Protein AF-A0A9D1UTV3-F1 (afdb_monomer_lite)

Foldseek 3Di:
DDPPPPPPPDPPVVVVVVVVVVVVLLVLVLVLLVLLQVQCVQLVHLLVSLLLLLVLLLVVLCCVLPVDPVNVLLVVLQVVLVVVVLDDPCLLLLLQLVLLLSSLSNVQCVPLPSVLLSLLLVLLQLVLLQVLLCCQLAPVGHDDDDPVSVVVSVVSVVVNCVSCVVVCVPDPPNVVSVVSSVSSSPSSNSVNSNLRSLNSSCVSSVASSVSLSSSSVNSSVVSVVVVVVCCVVPNGGPHDRDPDPVSSCSSVSSSVSSRVSD

pLDDT: mean 91.07, std 10.77, range [42.19, 98.5]

Organism: NCBI:txid2838701

Radius of gyration: 19.84 Å; chains: 1; bounding box: 49×49×60 Å

Structure (mmCIF, N/CA/C/O backbone):
data_AF-A0A9D1UTV3-F1
#
_entry.id   AF-A0A9D1UTV3-F1
#
loop_
_atom_site.group_PDB
_atom_site.id
_atom_site.type_symbol
_atom_site.label_atom_id
_atom_site.label_alt_id
_atom_site.label_comp_id
_atom_site.label_asym_id
_atom_site.label_entity_id
_atom_site.label_seq_id
_atom_site.pdbx_PDB_ins_code
_atom_site.Cartn_x
_atom_site.Cartn_y
_atom_site.Cartn_z
_atom_site.occupancy
_atom_site.B_iso_or_equiv
_atom_site.auth_seq_id
_atom_site.auth_comp_id
_atom_site.auth_asym_id
_atom_site.auth_atom_id
_atom_site.pdbx_PDB_model_num
ATOM 1 N N . MET A 1 1 ? 24.002 23.479 -30.640 1.00 42.38 1 MET A N 1
ATOM 2 C CA . MET A 1 1 ? 22.742 23.557 -29.866 1.00 42.38 1 MET A CA 1
ATOM 3 C C . MET A 1 1 ? 23.059 23.250 -28.413 1.00 42.38 1 MET A C 1
ATOM 5 O O . MET A 1 1 ? 23.328 22.105 -28.073 1.00 42.38 1 MET A O 1
ATOM 9 N N . THR A 1 2 ? 23.174 24.298 -27.602 1.00 43.31 2 THR A N 1
ATOM 10 C CA . THR A 1 2 ? 23.564 24.256 -26.188 1.00 43.31 2 THR A CA 1
ATOM 11 C C . THR A 1 2 ? 22.394 23.802 -25.311 1.00 43.31 2 THR A C 1
ATOM 13 O O . THR A 1 2 ? 21.227 23.955 -25.659 1.00 43.31 2 THR A O 1
ATOM 16 N N . SER A 1 3 ? 22.706 23.222 -24.155 1.00 47.66 3 SER A N 1
ATOM 17 C CA . SER A 1 3 ? 21.785 22.631 -23.171 1.00 47.66 3 SER A CA 1
ATOM 18 C C . SER A 1 3 ? 20.767 23.593 -22.530 1.00 47.66 3 SER A C 1
ATOM 20 O O . SER A 1 3 ? 19.996 23.160 -21.675 1.00 47.66 3 SER A O 1
ATOM 22 N N . ALA A 1 4 ? 20.737 24.866 -22.934 1.00 42.75 4 ALA A N 1
ATOM 23 C CA . ALA A 1 4 ? 19.878 25.909 -22.373 1.00 42.75 4 ALA A CA 1
ATOM 24 C C . ALA A 1 4 ? 18.428 25.891 -22.905 1.00 42.75 4 ALA A C 1
ATOM 26 O O . ALA A 1 4 ? 17.565 26.537 -22.326 1.00 42.75 4 ALA A O 1
ATOM 27 N N . ASP A 1 5 ? 18.137 25.121 -23.958 1.00 42.19 5 ASP A N 1
ATOM 28 C CA . ASP A 1 5 ? 16.854 25.191 -24.684 1.00 42.19 5 ASP A CA 1
ATOM 29 C C . ASP A 1 5 ? 15.815 24.125 -24.257 1.00 42.19 5 ASP A C 1
ATOM 31 O O . ASP A 1 5 ? 14.765 23.960 -24.872 1.00 42.19 5 ASP A O 1
ATOM 35 N N . ARG A 1 6 ? 16.091 23.349 -23.194 1.00 49.47 6 ARG A N 1
ATOM 36 C CA . ARG A 1 6 ? 15.170 22.301 -22.686 1.00 49.47 6 ARG A CA 1
ATOM 37 C C . ARG A 1 6 ? 14.290 22.738 -21.517 1.00 49.47 6 ARG A C 1
ATOM 39 O O . ARG A 1 6 ? 13.504 21.932 -21.024 1.00 49.47 6 ARG A O 1
ATOM 46 N N . SER A 1 7 ? 14.386 23.991 -21.078 1.00 45.47 7 SER A N 1
ATOM 47 C CA . SER A 1 7 ? 13.480 24.573 -20.083 1.00 45.47 7 SER A CA 1
ATOM 48 C C . SER A 1 7 ? 12.432 25.466 -20.744 1.00 45.47 7 SER A C 1
ATOM 50 O O . SER A 1 7 ? 12.196 26.582 -20.284 1.00 45.47 7 SER A O 1
ATOM 52 N N . ALA A 1 8 ? 11.792 24.989 -21.818 1.00 52.56 8 ALA A N 1
ATOM 53 C CA . ALA A 1 8 ? 10.531 25.569 -22.263 1.00 52.56 8 ALA A CA 1
ATOM 54 C C . ALA A 1 8 ? 9.567 25.523 -21.068 1.00 52.56 8 ALA A C 1
ATOM 56 O O . ALA A 1 8 ? 9.120 24.449 -20.652 1.00 52.56 8 ALA A O 1
ATOM 57 N N . GLY A 1 9 ? 9.348 26.681 -20.442 1.00 57.38 9 GLY A N 1
ATOM 58 C CA . GLY A 1 9 ? 8.493 26.818 -19.275 1.00 57.38 9 GLY A CA 1
ATOM 59 C C . GLY A 1 9 ? 7.127 26.244 -19.611 1.00 57.38 9 GLY A C 1
ATOM 60 O O . GLY A 1 9 ? 6.454 26.726 -20.520 1.00 57.38 9 GL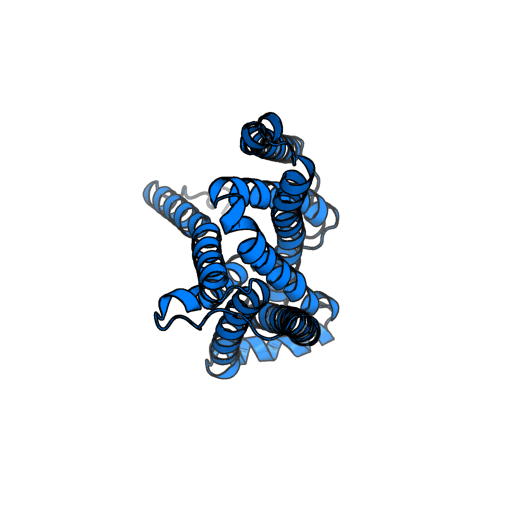Y A O 1
ATOM 61 N N . ARG A 1 10 ? 6.733 25.172 -18.917 1.00 69.00 10 ARG A N 1
ATOM 62 C CA . ARG A 1 10 ? 5.379 24.622 -19.028 1.00 69.00 10 ARG A CA 1
ATOM 63 C C . ARG A 1 10 ? 4.393 25.777 -18.833 1.00 69.00 10 ARG A C 1
ATOM 65 O O . ARG A 1 10 ? 4.519 26.513 -17.854 1.00 69.00 10 ARG A O 1
ATOM 72 N N . SER A 1 11 ? 3.461 25.961 -19.771 1.00 84.75 11 SER A N 1
ATOM 73 C CA . SER A 1 11 ? 2.484 27.052 -19.695 1.00 84.75 11 SER A CA 1
ATOM 74 C C . SER A 1 11 ? 1.683 26.963 -18.389 1.00 84.75 11 SER A C 1
ATOM 76 O O . SER A 1 11 ? 1.521 25.876 -17.829 1.00 84.75 11 SER A O 1
ATOM 78 N N . GLY A 1 12 ? 1.163 28.089 -17.885 1.00 85.75 12 GLY A N 1
ATOM 79 C CA . GLY A 1 12 ? 0.394 28.112 -16.629 1.00 85.75 12 GLY A CA 1
ATOM 80 C C . GLY A 1 12 ? -0.763 27.102 -16.605 1.00 85.75 12 GLY A C 1
ATOM 81 O O . GLY A 1 12 ? -1.022 26.481 -15.579 1.00 85.75 12 GLY A O 1
ATOM 82 N N . ILE A 1 13 ? -1.375 26.839 -17.764 1.00 89.19 13 ILE A N 1
ATOM 83 C CA . ILE A 1 13 ? -2.426 25.825 -17.950 1.00 89.19 13 ILE A CA 1
ATOM 84 C C . ILE A 1 13 ? -1.909 24.411 -17.652 1.00 89.19 13 ILE A C 1
ATOM 86 O O . ILE A 1 13 ? -2.596 23.629 -16.999 1.00 89.19 13 ILE A O 1
ATOM 90 N N . VAL A 1 14 ? -0.687 24.079 -18.082 1.00 89.19 14 VAL A N 1
ATOM 91 C CA . VAL A 1 14 ? -0.073 22.775 -17.796 1.00 89.19 14 VAL A CA 1
ATOM 92 C C . VAL A 1 14 ? 0.173 22.616 -16.297 1.00 89.19 14 VAL A C 1
ATOM 94 O O . VAL A 1 14 ? -0.083 21.546 -15.752 1.00 89.19 14 VAL A O 1
ATOM 97 N N . TRP A 1 15 ? 0.618 23.668 -15.607 1.00 90.06 15 TRP A N 1
ATOM 98 C CA . TRP A 1 15 ? 0.800 23.623 -14.153 1.00 90.06 15 TRP A CA 1
ATOM 99 C C . TRP A 1 15 ? -0.513 23.444 -13.399 1.00 90.06 15 TRP A C 1
ATOM 101 O O . TRP A 1 15 ? -0.581 22.601 -12.508 1.00 90.06 15 TRP A O 1
ATOM 111 N N . ILE A 1 16 ? -1.559 24.171 -13.794 1.00 91.31 16 ILE A N 1
ATOM 112 C CA . ILE A 1 16 ? -2.901 24.001 -13.229 1.00 91.31 16 ILE A CA 1
ATOM 113 C C . ILE A 1 16 ? -3.374 22.559 -13.434 1.00 91.31 16 ILE A C 1
ATOM 115 O O . ILE A 1 16 ? -3.790 21.910 -12.477 1.00 91.31 16 ILE A O 1
ATOM 119 N N . GLY A 1 17 ? -3.232 22.021 -14.650 1.00 90.50 17 GLY A N 1
ATOM 120 C CA . GLY A 1 17 ? -3.588 20.634 -14.948 1.00 90.50 17 GLY A CA 1
ATOM 121 C C . GLY A 1 17 ? -2.840 19.619 -14.074 1.00 90.50 17 GLY A C 1
ATOM 122 O O . GLY A 1 17 ? -3.449 18.683 -13.562 1.00 90.50 17 GLY A O 1
ATOM 123 N N . LEU A 1 18 ? -1.539 19.822 -13.841 1.00 89.06 18 LEU A N 1
ATOM 124 C CA . LEU A 1 18 ? -0.735 18.954 -12.973 1.00 89.06 18 LEU A CA 1
ATOM 125 C C . LEU A 1 18 ? -1.157 19.036 -11.504 1.00 89.06 18 LEU A C 1
ATOM 127 O O . LEU A 1 18 ? -1.226 18.005 -10.842 1.00 89.06 18 LEU A O 1
ATOM 131 N N . ILE A 1 19 ? -1.463 20.233 -10.999 1.00 89.88 19 ILE A N 1
ATOM 132 C CA . ILE A 1 19 ? -1.938 20.419 -9.622 1.00 89.88 19 ILE A CA 1
ATOM 133 C C . ILE A 1 19 ? -3.283 19.718 -9.432 1.00 89.88 19 ILE A C 1
ATOM 135 O O . ILE A 1 19 ? -3.450 18.970 -8.472 1.00 89.88 19 ILE A O 1
ATOM 139 N N . VAL A 1 20 ? -4.222 19.898 -10.366 1.00 88.88 20 VAL A N 1
ATOM 140 C CA . VAL A 1 20 ? -5.522 19.215 -10.323 1.00 88.88 20 VAL A CA 1
ATOM 141 C C . VAL A 1 20 ? -5.329 17.699 -10.323 1.00 88.88 20 VAL A C 1
ATOM 143 O O . VAL A 1 20 ? -5.917 17.010 -9.494 1.00 88.88 20 VAL A O 1
ATOM 146 N N . LEU A 1 21 ? -4.452 17.176 -11.182 1.00 85.69 21 LEU A N 1
ATOM 147 C CA . LEU A 1 21 ? -4.142 15.747 -11.216 1.00 85.69 21 LEU A CA 1
ATOM 148 C C . LEU A 1 21 ? -3.574 15.242 -9.879 1.00 85.69 21 LEU A C 1
ATOM 150 O O . LEU A 1 21 ? -3.994 14.192 -9.399 1.00 85.69 21 LEU A O 1
ATOM 154 N N . MET A 1 22 ? -2.651 15.988 -9.266 1.00 85.19 22 MET A N 1
ATOM 155 C CA . MET A 1 22 ? -2.075 15.648 -7.961 1.00 85.19 22 MET A CA 1
ATOM 156 C C . MET A 1 22 ? -3.129 15.649 -6.850 1.00 85.19 22 MET A C 1
ATOM 158 O O . MET A 1 22 ? -3.117 14.754 -6.008 1.00 85.19 22 MET A O 1
ATOM 162 N N . LEU A 1 23 ? -4.058 16.610 -6.862 1.00 86.25 23 LEU A N 1
ATOM 163 C CA . LEU A 1 23 ? -5.153 16.675 -5.892 1.00 86.25 23 LEU A CA 1
ATOM 164 C C . LEU A 1 23 ? -6.099 15.481 -6.041 1.00 86.25 23 LEU A C 1
ATOM 166 O O . LEU A 1 23 ? -6.393 14.811 -5.054 1.00 86.25 23 LEU A O 1
ATOM 170 N N . VAL A 1 24 ? -6.523 15.168 -7.268 1.00 84.06 24 VAL A N 1
ATOM 171 C CA . VAL A 1 24 ? -7.396 14.015 -7.548 1.00 84.06 24 VAL A CA 1
ATOM 172 C C . VAL A 1 24 ? -6.709 12.703 -7.160 1.00 84.06 24 VAL A C 1
ATOM 174 O O . VAL A 1 24 ? -7.315 11.865 -6.495 1.00 84.06 24 VAL A O 1
ATOM 177 N N . ALA A 1 25 ? -5.429 12.532 -7.505 1.00 82.31 25 ALA A N 1
ATOM 178 C CA . ALA A 1 25 ? -4.653 11.362 -7.100 1.00 82.31 25 ALA A CA 1
ATOM 179 C C . ALA A 1 25 ? -4.522 11.264 -5.569 1.00 82.31 25 ALA A C 1
ATOM 181 O O . ALA A 1 25 ? -4.646 10.176 -5.006 1.00 82.31 25 ALA A O 1
ATOM 182 N N . GLY A 1 26 ? -4.338 12.398 -4.885 1.00 84.00 26 GLY A N 1
ATOM 183 C CA . GLY A 1 26 ? -4.282 12.473 -3.425 1.00 84.00 26 GLY A CA 1
ATOM 184 C C . GLY A 1 26 ? -5.589 12.068 -2.736 1.00 84.00 26 GLY A C 1
ATOM 185 O O . GLY A 1 26 ? -5.550 11.501 -1.646 1.00 84.00 26 GLY A O 1
ATOM 186 N N . MET A 1 27 ? -6.742 12.284 -3.379 1.00 87.06 27 MET A N 1
ATOM 187 C CA . MET A 1 27 ? -8.052 11.865 -2.859 1.00 87.06 27 MET A CA 1
ATOM 188 C C . MET A 1 27 ? -8.315 10.360 -3.004 1.00 87.06 27 MET A C 1
ATOM 190 O O . MET A 1 27 ? -9.197 9.831 -2.327 1.00 87.06 27 MET A O 1
ATOM 194 N N . ALA A 1 28 ? -7.553 9.648 -3.842 1.00 86.56 28 ALA A N 1
ATOM 195 C CA . ALA A 1 28 ? -7.810 8.240 -4.130 1.00 86.56 28 ALA A CA 1
ATOM 196 C C . ALA A 1 28 ? -7.624 7.336 -2.901 1.00 86.56 28 ALA A C 1
ATOM 198 O O . ALA A 1 28 ? -8.478 6.493 -2.637 1.00 86.56 28 ALA A O 1
ATOM 199 N N . ILE A 1 29 ? -6.547 7.522 -2.124 1.00 88.00 29 ILE A N 1
ATOM 200 C CA . ILE A 1 29 ? -6.275 6.685 -0.940 1.00 88.00 29 ILE A CA 1
ATOM 201 C C . ILE A 1 29 ? -7.349 6.886 0.144 1.00 88.00 29 ILE A C 1
ATOM 203 O O . ILE A 1 29 ? -7.894 5.881 0.603 1.00 88.00 29 ILE A O 1
ATOM 207 N N . PRO A 1 30 ? -7.708 8.125 0.546 1.00 91.19 30 PRO A N 1
ATOM 208 C CA . PRO A 1 30 ? -8.791 8.344 1.505 1.00 91.19 30 PRO A CA 1
ATOM 209 C C . PRO A 1 30 ? -10.144 7.806 1.027 1.00 91.19 30 PRO A C 1
ATOM 211 O O . PRO A 1 30 ? -10.862 7.184 1.809 1.00 91.19 30 PRO A O 1
ATOM 214 N N . ALA A 1 31 ? -10.484 8.000 -0.253 1.00 93.44 31 ALA A N 1
ATOM 215 C CA . ALA A 1 31 ? -11.737 7.507 -0.822 1.00 93.44 31 ALA A CA 1
ATOM 216 C C . ALA A 1 31 ? -11.796 5.970 -0.826 1.00 93.44 31 ALA A C 1
ATOM 218 O O . ALA A 1 31 ? -12.778 5.394 -0.359 1.00 93.44 31 ALA A O 1
ATOM 219 N N . GLN A 1 32 ? -10.719 5.304 -1.259 1.00 95.25 32 GLN A N 1
ATOM 220 C CA . GLN A 1 32 ? -10.591 3.846 -1.189 1.00 95.25 32 GLN A CA 1
ATOM 221 C C . GLN A 1 32 ? -10.708 3.357 0.260 1.00 95.25 32 GLN A C 1
ATOM 223 O O . GLN A 1 32 ? -11.446 2.417 0.543 1.00 95.25 32 GLN A O 1
ATOM 228 N N . GLY A 1 33 ? -9.999 4.013 1.183 1.00 94.44 33 GLY A N 1
ATOM 229 C CA . GLY A 1 33 ? -10.026 3.676 2.600 1.00 94.44 33 GLY A CA 1
ATOM 230 C C . GLY A 1 33 ? -11.431 3.770 3.190 1.00 94.44 33 GLY A C 1
ATOM 231 O O . GLY A 1 33 ? -11.837 2.874 3.923 1.00 94.44 33 GLY A O 1
ATOM 232 N N . ARG A 1 34 ? -12.206 4.800 2.828 1.00 94.94 34 ARG A N 1
ATOM 233 C CA . ARG A 1 34 ? -13.592 4.944 3.293 1.00 94.94 34 ARG A CA 1
ATOM 234 C C . ARG A 1 34 ? -14.505 3.843 2.753 1.00 94.94 34 ARG A C 1
ATOM 236 O O . ARG A 1 34 ? -15.302 3.323 3.524 1.00 94.94 34 ARG A O 1
ATOM 243 N N . ILE A 1 35 ? -14.372 3.473 1.477 1.00 96.38 35 ILE A N 1
ATOM 244 C CA . ILE A 1 35 ? -15.131 2.361 0.877 1.00 96.38 35 ILE A CA 1
ATOM 245 C C . ILE A 1 35 ? -14.811 1.047 1.599 1.00 96.38 35 ILE A C 1
ATOM 247 O O . ILE A 1 35 ? -15.721 0.331 2.004 1.00 96.38 35 ILE A O 1
ATOM 251 N N . ASN A 1 36 ? -13.525 0.761 1.813 1.00 96.94 36 ASN A N 1
ATOM 252 C CA . ASN A 1 36 ? -13.082 -0.452 2.496 1.00 96.94 36 ASN A CA 1
ATOM 253 C C . ASN A 1 36 ? -13.556 -0.499 3.956 1.00 96.94 36 ASN A C 1
ATOM 255 O O . ASN A 1 36 ? -13.983 -1.550 4.426 1.00 96.94 36 ASN A O 1
ATOM 259 N N . ALA A 1 37 ? -13.507 0.631 4.665 1.00 96.19 37 ALA A N 1
ATOM 260 C CA . ALA A 1 37 ? -14.002 0.735 6.034 1.00 96.19 37 ALA A CA 1
ATOM 261 C C . ALA A 1 37 ? -15.517 0.510 6.113 1.00 96.19 37 ALA A C 1
ATOM 263 O O . ALA A 1 37 ? -15.970 -0.275 6.931 1.00 96.19 37 ALA A O 1
ATOM 264 N N . GLU A 1 38 ? -16.301 1.108 5.215 1.00 95.69 38 GLU A N 1
ATOM 265 C CA . GLU A 1 38 ? -17.750 0.879 5.204 1.00 95.69 38 GLU A CA 1
ATOM 266 C C . GLU A 1 38 ? -18.093 -0.575 4.821 1.00 95.69 38 GLU A C 1
ATOM 268 O O . GLU A 1 38 ? -19.009 -1.162 5.391 1.00 95.69 38 GLU A O 1
ATOM 273 N N . LEU A 1 39 ? -17.337 -1.204 3.909 1.00 96.56 39 LEU A N 1
ATOM 274 C CA . LEU A 1 39 ? -17.485 -2.637 3.622 1.00 96.56 39 LEU A CA 1
ATOM 275 C C . LEU A 1 39 ? -17.171 -3.497 4.859 1.00 96.56 39 LEU A C 1
ATOM 277 O O . LEU A 1 39 ? -17.858 -4.487 5.115 1.00 96.56 39 LEU A O 1
ATOM 281 N N . SER A 1 40 ? -16.156 -3.119 5.639 1.00 96.88 40 SER A N 1
ATOM 282 C CA . SER A 1 40 ? -15.838 -3.753 6.923 1.00 96.88 40 SER A CA 1
ATOM 283 C C . SER A 1 40 ? -16.991 -3.622 7.912 1.00 96.88 40 SER A C 1
ATOM 285 O O . SER A 1 40 ? -17.389 -4.620 8.506 1.00 96.88 40 SER A O 1
ATOM 287 N N . ASP A 1 41 ? -17.576 -2.432 8.033 1.00 95.69 41 ASP A N 1
ATOM 288 C CA . ASP A 1 41 ? -18.700 -2.177 8.937 1.00 95.69 41 ASP A CA 1
ATOM 289 C C . ASP A 1 41 ? -19.946 -2.983 8.530 1.00 95.69 41 ASP A C 1
ATOM 291 O O . ASP A 1 41 ? -20.606 -3.580 9.378 1.00 95.69 41 ASP A O 1
ATOM 295 N N . ARG A 1 42 ? -20.241 -3.073 7.224 1.00 95.44 42 ARG A N 1
ATOM 296 C CA . ARG A 1 42 ? -21.368 -3.857 6.682 1.00 95.44 42 ARG A CA 1
ATOM 297 C C . ARG A 1 42 ? -21.218 -5.362 6.895 1.00 95.44 42 ARG A C 1
ATOM 299 O O . ARG A 1 42 ? -22.179 -6.032 7.260 1.00 95.44 42 ARG A O 1
ATOM 306 N N . THR A 1 43 ? -20.018 -5.886 6.662 1.00 95.75 43 THR A N 1
ATOM 307 C CA . THR A 1 43 ? -19.725 -7.321 6.818 1.00 95.75 43 THR A CA 1
ATOM 308 C C . THR A 1 43 ? -19.458 -7.714 8.272 1.00 95.75 43 THR A C 1
ATOM 310 O O . THR A 1 43 ? -19.496 -8.897 8.612 1.00 95.75 43 THR A O 1
ATOM 313 N N . GLY A 1 44 ? -19.171 -6.738 9.138 1.00 95.81 44 GLY A N 1
ATOM 314 C CA . GLY A 1 44 ? -18.703 -6.967 10.502 1.00 95.81 44 GLY A CA 1
ATOM 315 C C . GLY A 1 44 ? -17.348 -7.682 10.564 1.00 95.81 44 GLY A C 1
ATOM 316 O O . GLY A 1 44 ? -17.036 -8.304 11.580 1.00 95.81 44 GLY A O 1
ATOM 317 N N . ASP A 1 45 ? -16.561 -7.659 9.480 1.00 96.69 45 ASP A N 1
ATOM 318 C CA . ASP A 1 45 ? -15.288 -8.375 9.382 1.00 96.69 45 ASP A CA 1
ATOM 319 C C . ASP A 1 45 ? -14.241 -7.583 8.562 1.00 96.69 45 ASP A C 1
ATOM 321 O O . ASP A 1 45 ? -14.249 -7.602 7.324 1.00 96.69 45 ASP A O 1
ATOM 325 N N . PRO A 1 46 ? -13.282 -6.915 9.233 1.00 96.19 46 PRO A N 1
ATOM 326 C CA . PRO A 1 46 ? -12.259 -6.104 8.569 1.00 96.19 46 PRO A CA 1
ATOM 327 C C . PRO A 1 46 ? -11.285 -6.923 7.719 1.00 96.19 46 PRO A C 1
ATOM 329 O O . PRO A 1 46 ? -10.736 -6.398 6.742 1.00 96.19 46 PRO A O 1
ATOM 332 N N . PHE A 1 47 ? -11.071 -8.198 8.058 1.00 97.25 47 PHE A N 1
ATOM 333 C CA . PHE A 1 47 ? -10.198 -9.094 7.303 1.00 97.25 47 PHE A CA 1
ATOM 334 C C . PHE A 1 47 ? -10.886 -9.546 6.017 1.00 97.25 47 PHE A C 1
ATOM 336 O O . PHE A 1 47 ? -10.253 -9.552 4.958 1.00 97.25 47 PHE A O 1
ATOM 343 N N . LEU A 1 48 ? -12.189 -9.842 6.090 1.00 97.38 48 LEU A N 1
ATOM 344 C CA . LEU A 1 48 ? -13.005 -10.137 4.914 1.00 97.38 48 LEU A CA 1
ATOM 345 C C . LEU A 1 48 ? -13.036 -8.944 3.962 1.00 97.38 48 LEU A C 1
ATOM 347 O O . LEU A 1 48 ? -12.760 -9.112 2.779 1.00 97.38 48 LEU A O 1
ATOM 351 N N . ALA A 1 49 ? -13.327 -7.740 4.461 1.00 97.56 49 ALA A N 1
ATOM 352 C CA . ALA A 1 49 ? -13.406 -6.540 3.632 1.00 97.56 49 ALA A CA 1
ATOM 353 C C . ALA A 1 49 ? -12.085 -6.250 2.899 1.00 97.56 49 ALA A C 1
ATOM 355 O O . ALA A 1 49 ? -12.077 -6.001 1.688 1.00 97.56 49 ALA A O 1
ATOM 356 N N . ALA A 1 50 ? -10.951 -6.364 3.599 1.00 97.44 50 ALA A N 1
ATOM 357 C CA . ALA A 1 50 ? -9.633 -6.242 2.982 1.00 97.44 50 ALA A CA 1
ATOM 358 C C . ALA A 1 50 ? -9.392 -7.345 1.934 1.00 97.44 50 ALA A C 1
ATOM 360 O O . ALA A 1 50 ? -8.914 -7.058 0.832 1.00 97.44 50 ALA A O 1
ATOM 361 N N . GLY A 1 51 ? -9.764 -8.591 2.251 1.00 97.69 51 GLY A N 1
ATOM 362 C CA . GLY A 1 51 ? -9.679 -9.740 1.350 1.00 97.69 51 GLY A CA 1
ATOM 363 C C . GLY A 1 51 ? -10.523 -9.581 0.085 1.00 97.69 51 GLY A C 1
ATOM 364 O O . GLY A 1 51 ? -10.032 -9.864 -1.004 1.00 97.69 51 GLY A O 1
ATOM 365 N N . ILE A 1 52 ? -11.747 -9.058 0.194 1.00 97.81 52 ILE A N 1
ATOM 366 C CA . ILE A 1 52 ? -12.624 -8.745 -0.943 1.00 97.81 52 ILE A CA 1
ATOM 367 C C . ILE A 1 52 ? -11.984 -7.670 -1.820 1.00 97.81 52 ILE A C 1
ATOM 369 O O . ILE A 1 52 ? -11.884 -7.858 -3.031 1.00 97.81 52 ILE A O 1
ATOM 373 N N . SER A 1 53 ? -11.498 -6.574 -1.228 1.00 97.00 53 SER A N 1
ATOM 374 C CA . SER A 1 53 ? -10.808 -5.515 -1.973 1.00 97.00 53 SER A CA 1
ATOM 375 C C . SER A 1 53 ? -9.630 -6.089 -2.773 1.00 97.00 53 SER A C 1
ATOM 377 O O . SER A 1 53 ? -9.511 -5.856 -3.976 1.00 97.00 53 SER A O 1
ATOM 379 N N . PHE A 1 54 ? -8.774 -6.891 -2.139 1.00 97.12 54 PHE A N 1
ATOM 380 C CA . PHE A 1 54 ? -7.647 -7.528 -2.820 1.00 97.12 54 PHE A CA 1
ATOM 381 C C . PHE A 1 54 ? -8.078 -8.571 -3.858 1.00 97.12 54 PHE A C 1
ATOM 383 O O . PHE A 1 54 ? -7.526 -8.591 -4.954 1.00 97.12 54 PHE A O 1
ATOM 390 N N . GLY A 1 55 ? -9.101 -9.373 -3.571 1.00 97.88 55 GLY A N 1
ATOM 391 C CA . GLY A 1 55 ? -9.639 -10.375 -4.487 1.00 97.88 55 GLY A CA 1
ATOM 392 C C . GLY A 1 55 ? -10.217 -9.759 -5.761 1.00 97.88 55 GLY A C 1
ATOM 393 O O . GLY A 1 55 ? -9.868 -10.182 -6.861 1.00 97.88 55 GLY A O 1
ATOM 394 N N . VAL A 1 56 ? -11.034 -8.707 -5.642 1.00 98.12 56 VAL A N 1
ATOM 395 C CA . VAL A 1 56 ? -11.586 -7.991 -6.805 1.00 98.12 56 VAL A CA 1
ATOM 396 C C . VAL A 1 56 ? -10.469 -7.328 -7.616 1.00 98.12 56 VAL A C 1
ATOM 398 O O . VAL A 1 56 ? -10.456 -7.420 -8.845 1.00 98.12 56 VAL A O 1
ATOM 401 N N . GLY A 1 57 ? -9.491 -6.708 -6.947 1.00 97.81 57 GLY A N 1
ATOM 402 C CA . GLY A 1 57 ? -8.318 -6.142 -7.617 1.00 97.81 57 GLY A CA 1
ATOM 403 C C . GLY A 1 57 ? -7.470 -7.201 -8.331 1.00 97.81 57 GLY A C 1
ATOM 404 O O . GLY A 1 57 ? -7.047 -6.993 -9.467 1.00 97.81 57 GLY A O 1
ATOM 405 N N . LEU A 1 58 ? -7.290 -8.376 -7.723 1.00 98.50 58 LEU A N 1
ATOM 406 C CA . LEU A 1 58 ? -6.592 -9.510 -8.326 1.00 98.50 58 LEU A CA 1
ATOM 407 C C . LEU A 1 58 ? -7.316 -10.010 -9.578 1.00 98.50 58 LEU A C 1
ATOM 409 O O . LEU A 1 58 ? -6.671 -10.204 -10.607 1.00 98.50 58 LEU A O 1
ATOM 413 N N . LEU A 1 59 ? -8.641 -10.173 -9.525 1.00 98.31 59 LEU A N 1
ATOM 414 C CA . LEU A 1 59 ? -9.440 -10.561 -10.691 1.00 98.31 59 LEU A CA 1
ATOM 415 C C . LEU A 1 59 ? -9.261 -9.559 -11.837 1.00 98.31 59 LEU A C 1
ATOM 417 O O . LEU A 1 59 ? -8.966 -9.958 -12.967 1.00 98.31 59 LEU A O 1
ATOM 421 N N . LEU A 1 60 ? -9.351 -8.260 -11.541 1.00 98.06 60 LEU A N 1
ATOM 422 C CA . LEU A 1 60 ? -9.108 -7.204 -12.522 1.00 98.06 60 LEU A CA 1
ATOM 423 C C . LEU A 1 60 ? -7.684 -7.278 -13.098 1.00 98.06 60 LEU A C 1
ATOM 425 O O . LEU A 1 60 ? -7.506 -7.200 -14.314 1.00 98.06 60 LEU A O 1
ATOM 429 N N . MET A 1 61 ? -6.664 -7.463 -12.259 1.00 98.06 61 MET A N 1
ATOM 430 C CA . MET A 1 61 ? -5.279 -7.589 -12.719 1.00 98.06 61 MET A CA 1
ATOM 431 C C . MET A 1 61 ? -5.038 -8.844 -13.547 1.00 98.06 61 MET A C 1
ATOM 433 O O . MET A 1 61 ? -4.297 -8.768 -14.523 1.00 98.06 61 MET A O 1
ATOM 437 N N . CYS A 1 62 ? -5.685 -9.968 -13.244 1.00 98.38 62 CYS A N 1
ATOM 438 C CA . CYS A 1 62 ? -5.634 -11.162 -14.084 1.00 98.38 62 CYS A CA 1
ATOM 439 C C . CYS A 1 62 ? -6.219 -10.888 -15.476 1.00 98.38 62 CYS A C 1
ATOM 441 O O . CYS A 1 62 ? -5.602 -11.242 -16.484 1.00 98.38 62 CYS A O 1
ATOM 443 N N . VAL A 1 63 ? -7.357 -10.189 -15.553 1.00 98.00 63 VAL A N 1
ATOM 444 C CA . VAL A 1 63 ? -7.940 -9.752 -16.832 1.00 98.00 63 VAL A CA 1
ATOM 445 C C . VAL A 1 63 ? -6.954 -8.857 -17.589 1.00 98.00 63 VAL A C 1
ATOM 447 O O . VAL A 1 63 ? -6.637 -9.117 -18.752 1.00 98.00 63 VAL A O 1
ATOM 450 N N . ILE A 1 64 ? -6.396 -7.836 -16.936 1.00 97.69 64 ILE A N 1
ATOM 451 C CA . ILE A 1 64 ? -5.463 -6.909 -17.589 1.00 97.69 64 ILE A CA 1
ATOM 452 C C . ILE A 1 64 ? -4.178 -7.615 -18.036 1.00 97.69 64 ILE A C 1
ATOM 454 O O . ILE A 1 64 ? -3.721 -7.396 -19.158 1.00 97.69 64 ILE A O 1
ATOM 458 N N . ALA A 1 65 ? -3.597 -8.467 -17.194 1.00 97.62 65 ALA A N 1
ATOM 459 C CA . ALA A 1 65 ? -2.322 -9.123 -17.450 1.00 97.62 65 ALA A CA 1
ATOM 460 C C . ALA A 1 65 ? -2.420 -10.224 -18.512 1.00 97.62 65 ALA A C 1
ATOM 462 O O . ALA A 1 65 ? -1.511 -10.355 -19.333 1.00 97.62 65 ALA A O 1
ATOM 463 N N . PHE A 1 66 ? -3.508 -10.998 -18.532 1.00 97.94 66 PHE A N 1
ATOM 464 C CA . PHE A 1 66 ? -3.586 -12.207 -19.355 1.00 97.94 66 PHE A CA 1
ATOM 465 C C . PHE A 1 66 ? -4.539 -12.102 -20.546 1.00 97.94 66 PHE A C 1
ATOM 467 O O . PHE A 1 66 ? -4.295 -12.762 -21.556 1.00 97.94 66 PHE A O 1
ATOM 474 N N . LEU A 1 67 ? -5.568 -11.250 -20.504 1.00 97.38 67 LEU A N 1
ATOM 475 C CA . LEU A 1 67 ? -6.526 -11.137 -21.613 1.00 97.38 67 LEU A CA 1
ATOM 476 C C . LEU A 1 67 ? -6.133 -10.000 -22.572 1.00 97.38 67 LEU A C 1
ATOM 478 O O . LEU A 1 67 ? -6.206 -10.155 -23.797 1.00 97.38 67 LEU A O 1
ATOM 482 N N . LEU A 1 68 ? -5.599 -8.884 -22.063 1.00 97.06 68 LEU A N 1
ATOM 483 C CA . LEU A 1 68 ? -5.197 -7.760 -22.916 1.00 97.06 68 LEU A CA 1
ATOM 484 C C . LEU A 1 68 ? -3.849 -8.008 -23.625 1.00 97.06 68 LEU A C 1
ATOM 486 O O . LEU A 1 68 ? -2.892 -8.483 -23.007 1.00 97.06 68 LEU A O 1
ATOM 490 N N . PRO A 1 69 ? -3.696 -7.625 -24.912 1.00 97.06 69 PRO A N 1
ATOM 491 C CA . PRO A 1 69 ? -2.433 -7.789 -25.642 1.00 97.06 69 PRO A CA 1
ATOM 492 C C . PRO A 1 69 ? -1.240 -7.074 -24.992 1.00 97.06 69 PRO A C 1
ATOM 494 O O . PRO A 1 69 ? -0.123 -7.589 -25.016 1.00 97.06 69 PRO A O 1
ATOM 497 N N . ARG A 1 70 ? -1.463 -5.884 -24.412 1.00 95.19 70 ARG A N 1
ATOM 498 C CA . ARG A 1 70 ? -0.420 -5.119 -23.705 1.00 95.19 70 ARG A CA 1
ATOM 499 C C . ARG A 1 70 ? 0.036 -5.833 -22.431 1.00 95.19 70 ARG A C 1
ATOM 501 O O . ARG A 1 70 ? 1.240 -5.954 -22.230 1.00 95.19 70 ARG A O 1
ATOM 508 N N . GLY A 1 71 ? -0.900 -6.355 -21.637 1.00 96.88 71 GLY A N 1
ATOM 509 C CA . GLY A 1 71 ? -0.586 -7.127 -20.435 1.00 96.88 71 GLY A CA 1
ATOM 510 C C . GLY A 1 71 ? 0.196 -8.394 -20.754 1.00 96.88 71 GLY A C 1
ATOM 511 O O . GLY A 1 71 ? 1.263 -8.606 -20.190 1.00 96.88 71 GLY A O 1
ATOM 512 N N . ARG A 1 72 ? -0.241 -9.168 -21.757 1.00 97.88 72 ARG A N 1
ATOM 513 C CA . ARG A 1 72 ? 0.470 -10.388 -22.177 1.00 97.88 72 ARG A CA 1
ATOM 514 C C . ARG A 1 72 ? 1.909 -10.111 -22.602 1.00 97.88 72 ARG A C 1
ATOM 516 O O . ARG A 1 72 ? 2.804 -10.890 -22.287 1.00 97.88 72 ARG A O 1
ATOM 523 N N . ARG A 1 73 ? 2.148 -8.999 -23.309 1.00 97.56 73 ARG A N 1
ATOM 524 C CA . ARG A 1 73 ? 3.508 -8.562 -23.664 1.00 97.56 73 ARG A CA 1
ATOM 525 C C . ARG A 1 73 ? 4.331 -8.200 -22.429 1.00 97.56 73 ARG A C 1
ATOM 527 O O . ARG A 1 73 ? 5.472 -8.635 -22.351 1.00 97.56 73 ARG A O 1
ATOM 534 N N . ALA A 1 74 ? 3.753 -7.474 -21.473 1.00 97.25 74 ALA A N 1
ATOM 535 C CA . ALA A 1 74 ? 4.420 -7.152 -20.214 1.00 97.25 74 ALA A CA 1
ATOM 536 C C . ALA A 1 74 ? 4.752 -8.414 -19.397 1.00 97.25 74 ALA A C 1
ATOM 538 O O . ALA A 1 74 ? 5.861 -8.555 -18.906 1.00 97.25 74 ALA A O 1
ATOM 539 N N . MET A 1 75 ? 3.850 -9.395 -19.316 1.00 98.19 75 MET A N 1
ATOM 540 C CA . MET A 1 75 ? 4.116 -10.642 -18.586 1.00 98.19 75 MET A CA 1
ATOM 541 C C . MET A 1 75 ? 5.269 -11.460 -19.187 1.00 98.19 75 MET A C 1
ATOM 543 O O . MET A 1 75 ? 5.990 -12.136 -18.456 1.00 98.19 75 MET A O 1
ATOM 547 N N . ARG A 1 76 ? 5.507 -11.364 -20.502 1.00 97.88 76 ARG A N 1
ATOM 548 C CA . ARG A 1 76 ? 6.647 -12.027 -21.162 1.00 97.88 76 ARG A CA 1
ATOM 549 C C . ARG A 1 76 ? 8.010 -11.453 -20.756 1.00 97.88 76 ARG A C 1
ATOM 551 O O . ARG A 1 76 ? 9.010 -12.134 -20.957 1.00 97.88 76 ARG A O 1
ATOM 558 N N . THR A 1 77 ? 8.079 -10.247 -20.183 1.00 97.44 77 THR A N 1
ATOM 559 C CA . THR A 1 77 ? 9.350 -9.645 -19.733 1.00 97.44 77 THR A CA 1
ATOM 560 C C . THR A 1 77 ? 9.764 -10.096 -18.332 1.00 97.44 77 THR A C 1
ATOM 562 O O . THR A 1 77 ? 10.925 -9.925 -17.960 1.00 97.44 77 THR A O 1
ATOM 565 N N . VAL A 1 78 ? 8.861 -10.746 -17.585 1.00 97.81 78 VAL A N 1
ATOM 566 C CA . VAL A 1 78 ? 9.099 -11.178 -16.202 1.00 97.81 78 VAL A CA 1
ATOM 567 C C . VAL A 1 78 ? 10.243 -12.187 -16.110 1.00 97.81 78 VAL A C 1
ATOM 569 O O . VAL A 1 78 ? 11.230 -11.920 -15.428 1.00 97.81 78 VAL A O 1
ATOM 572 N N . ALA A 1 79 ? 10.147 -13.329 -16.799 1.00 97.50 79 ALA A N 1
ATOM 573 C CA . ALA A 1 79 ? 11.176 -14.371 -16.725 1.00 97.50 79 ALA A CA 1
ATOM 574 C C . ALA A 1 79 ? 12.568 -13.873 -17.179 1.00 97.50 79 ALA A C 1
ATOM 576 O O . ALA A 1 79 ? 13.539 -14.110 -16.457 1.00 97.50 79 ALA A O 1
ATOM 577 N N . PRO A 1 80 ? 12.695 -13.106 -18.282 1.00 97.69 80 PRO A N 1
ATOM 578 C CA . PRO A 1 80 ? 13.957 -12.461 -18.637 1.00 97.69 80 PRO A CA 1
ATOM 579 C C . PRO A 1 80 ? 14.520 -11.528 -17.552 1.00 97.69 80 PRO A C 1
ATOM 581 O O . PRO A 1 80 ? 15.723 -11.548 -17.313 1.00 97.69 80 PRO A O 1
ATOM 584 N N . ALA A 1 81 ? 13.686 -10.729 -16.877 1.00 97.06 81 ALA A N 1
ATOM 585 C CA . ALA A 1 81 ? 14.141 -9.826 -15.813 1.00 97.06 81 ALA A CA 1
ATOM 586 C C . ALA A 1 81 ? 14.692 -10.583 -14.588 1.00 97.06 81 ALA A C 1
ATOM 588 O O . ALA A 1 81 ? 15.671 -10.149 -13.977 1.00 97.06 81 ALA A O 1
ATOM 589 N N . PHE A 1 82 ? 14.113 -11.743 -14.262 1.00 96.94 82 PHE A N 1
ATOM 590 C CA . PHE A 1 82 ? 14.672 -12.654 -13.259 1.00 96.94 82 PHE A CA 1
ATOM 591 C C . PHE A 1 82 ? 16.000 -13.264 -13.716 1.00 96.94 82 PHE A C 1
ATOM 593 O O . PHE A 1 82 ? 16.964 -13.256 -12.955 1.00 96.94 82 PHE A O 1
ATOM 600 N N . ALA A 1 83 ? 16.076 -13.738 -14.963 1.00 97.12 83 ALA A N 1
ATOM 601 C CA . ALA A 1 83 ? 17.292 -14.335 -15.518 1.00 97.12 83 ALA A CA 1
ATOM 602 C C . ALA A 1 83 ? 18.472 -13.347 -15.560 1.00 97.12 83 ALA A C 1
ATOM 604 O O . ALA A 1 83 ? 19.612 -13.739 -15.329 1.00 97.12 83 ALA A O 1
ATOM 605 N N . ARG A 1 84 ? 18.201 -12.056 -15.798 1.00 96.44 84 ARG A N 1
ATOM 606 C CA . ARG A 1 84 ? 19.206 -10.977 -15.753 1.00 96.44 84 ARG A CA 1
ATOM 607 C C . ARG A 1 84 ? 19.551 -10.503 -14.334 1.00 96.44 84 ARG A C 1
ATOM 609 O O . ARG A 1 84 ? 20.426 -9.660 -14.175 1.00 96.44 84 ARG A O 1
ATOM 616 N N . GLY A 1 85 ? 18.869 -11.005 -13.302 1.00 94.50 85 GLY A N 1
ATOM 617 C CA . GLY A 1 85 ? 19.087 -10.597 -11.910 1.00 94.50 85 GLY A CA 1
ATOM 618 C C . GLY A 1 85 ? 18.608 -9.178 -11.575 1.00 94.50 85 GLY A C 1
ATOM 619 O O . GLY A 1 85 ? 18.948 -8.649 -10.515 1.00 94.50 85 GLY A O 1
ATOM 620 N N . GLU A 1 86 ? 17.811 -8.556 -12.448 1.00 94.06 86 GLU A N 1
ATOM 621 C CA . GLU A 1 86 ? 17.243 -7.215 -12.242 1.00 94.06 86 GLU A CA 1
ATOM 622 C C . GLU A 1 86 ? 16.159 -7.227 -11.155 1.00 94.06 86 GLU A C 1
ATOM 624 O O . GLU A 1 86 ? 16.009 -6.264 -10.394 1.00 94.06 86 GLU A O 1
ATOM 629 N N . VAL A 1 87 ? 15.443 -8.352 -11.048 1.00 95.69 87 VAL A N 1
ATOM 630 C CA . VAL A 1 87 ? 14.395 -8.602 -10.056 1.00 95.69 87 VAL A CA 1
ATOM 631 C C . VAL A 1 87 ? 14.746 -9.820 -9.207 1.00 95.69 87 VAL A C 1
ATOM 633 O O . VAL A 1 87 ? 15.115 -10.874 -9.722 1.00 95.69 87 VAL A O 1
ATOM 636 N N . ARG A 1 88 ? 14.604 -9.682 -7.885 1.00 95.56 88 ARG A N 1
ATOM 637 C CA . ARG A 1 88 ? 14.789 -10.771 -6.915 1.00 95.56 88 ARG A CA 1
ATOM 638 C C . ARG A 1 88 ? 13.435 -11.329 -6.488 1.00 95.56 88 ARG A C 1
ATOM 640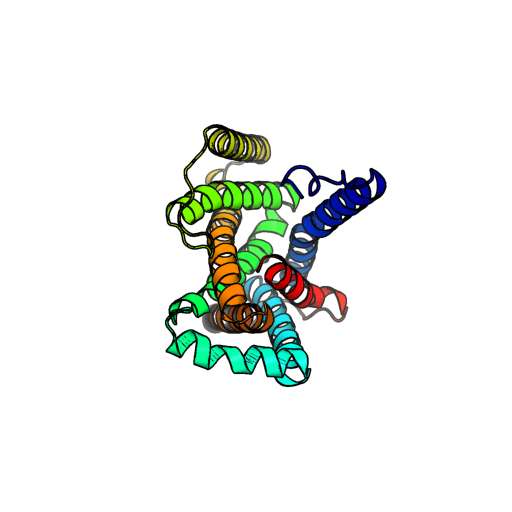 O O . ARG A 1 88 ? 12.463 -10.585 -6.410 1.00 95.56 88 ARG A O 1
ATOM 647 N N . TRP A 1 89 ? 13.375 -12.620 -6.158 1.00 95.44 89 TRP A N 1
ATOM 648 C CA . TRP A 1 89 ? 12.117 -13.311 -5.819 1.00 95.44 89 TRP A CA 1
ATOM 649 C C . TRP A 1 89 ? 11.362 -12.648 -4.661 1.00 95.44 89 TRP A C 1
ATOM 651 O O . TRP A 1 89 ? 10.140 -12.563 -4.687 1.00 95.44 89 TRP A O 1
ATOM 661 N N . TRP A 1 90 ? 12.082 -12.102 -3.681 1.00 95.62 90 TRP A N 1
ATOM 662 C CA . TRP A 1 90 ? 11.468 -11.455 -2.526 1.00 95.62 90 TRP A CA 1
ATOM 663 C C . TRP A 1 90 ? 10.817 -10.107 -2.863 1.00 95.62 90 TRP A C 1
ATOM 665 O O . TRP A 1 90 ? 9.984 -9.646 -2.090 1.00 95.62 90 TRP A O 1
ATOM 675 N N . TYR A 1 91 ? 11.114 -9.491 -4.019 1.00 95.62 91 TYR A N 1
ATOM 676 C CA . TYR A 1 91 ? 10.378 -8.301 -4.478 1.00 95.62 91 TYR A CA 1
ATOM 677 C C . TYR A 1 91 ? 8.894 -8.626 -4.690 1.00 95.62 91 TYR A C 1
ATOM 679 O O . TYR A 1 91 ? 8.045 -7.771 -4.481 1.00 95.62 91 TYR A O 1
ATOM 687 N N . LEU A 1 92 ? 8.564 -9.879 -5.027 1.00 95.44 92 LEU A N 1
ATOM 688 C CA . LEU A 1 92 ? 7.179 -10.326 -5.192 1.00 95.44 92 LEU A CA 1
ATOM 689 C C . LEU A 1 92 ? 6.383 -10.292 -3.877 1.00 95.44 92 LEU A C 1
ATOM 691 O O . LEU A 1 92 ? 5.162 -10.187 -3.907 1.00 95.44 92 LEU A O 1
ATOM 695 N N . LEU A 1 93 ? 7.067 -10.330 -2.726 1.00 95.81 93 LEU A N 1
ATOM 696 C CA . LEU A 1 93 ? 6.442 -10.233 -1.405 1.00 95.81 93 LEU A CA 1
ATOM 697 C C . LEU A 1 93 ? 6.065 -8.796 -1.022 1.00 95.81 93 LEU A C 1
ATOM 699 O O . LEU A 1 93 ? 5.422 -8.594 0.007 1.00 95.81 93 LEU A O 1
ATOM 703 N N . ALA A 1 94 ? 6.417 -7.795 -1.838 1.00 94.06 94 ALA A N 1
ATOM 704 C CA . ALA A 1 94 ? 6.022 -6.408 -1.605 1.00 94.06 94 ALA A CA 1
ATOM 705 C C . ALA A 1 94 ? 4.490 -6.260 -1.483 1.00 94.06 94 ALA A C 1
ATOM 707 O O . ALA A 1 94 ? 4.016 -5.423 -0.721 1.00 94.06 94 ALA A O 1
ATOM 708 N N . GLY A 1 95 ? 3.717 -7.148 -2.121 1.00 93.25 95 GLY A N 1
ATOM 709 C CA . GLY A 1 95 ? 2.254 -7.169 -2.037 1.00 93.25 95 GLY A CA 1
ATOM 710 C C . GLY A 1 95 ? 1.677 -7.431 -0.657 1.00 93.25 95 GLY A C 1
ATOM 711 O O . GLY A 1 95 ? 0.577 -6.966 -0.358 1.00 93.25 95 GLY A O 1
ATOM 712 N N . CYS A 1 96 ? 2.423 -8.121 0.208 1.00 97.50 96 CYS A N 1
ATOM 713 C CA . CYS A 1 96 ? 2.014 -8.349 1.590 1.00 97.50 96 CYS A CA 1
ATOM 714 C C . CYS A 1 96 ? 1.852 -7.021 2.342 1.00 97.50 96 CYS A C 1
ATOM 716 O O . CYS A 1 96 ? 0.943 -6.878 3.157 1.00 97.50 96 CYS A O 1
ATOM 718 N N . VAL A 1 97 ? 2.691 -6.027 2.025 1.00 97.31 97 VAL A N 1
ATOM 719 C CA . VAL A 1 97 ? 2.591 -4.674 2.586 1.00 97.31 97 VAL A CA 1
ATOM 720 C C . VAL A 1 97 ? 1.302 -3.992 2.140 1.00 97.31 97 VAL A C 1
ATOM 722 O O . VAL A 1 97 ? 0.663 -3.326 2.947 1.00 97.31 97 VAL A O 1
ATOM 725 N N . GLY A 1 98 ? 0.880 -4.193 0.892 1.00 95.25 98 GLY A N 1
ATOM 726 C CA . GLY A 1 98 ? -0.352 -3.617 0.365 1.00 95.25 98 GLY A CA 1
ATOM 727 C C . GLY A 1 98 ? -1.575 -4.221 1.044 1.00 95.25 98 GLY A C 1
ATOM 728 O O . GLY A 1 98 ? -2.486 -3.491 1.430 1.00 95.25 98 GLY A O 1
ATOM 729 N N . GLY A 1 99 ? -1.564 -5.545 1.237 1.00 96.75 99 GLY A N 1
ATOM 730 C CA . GLY A 1 99 ? -2.603 -6.256 1.983 1.00 96.75 99 GLY A CA 1
ATOM 731 C C . GLY A 1 99 ? -2.700 -5.752 3.420 1.00 96.75 99 GLY A C 1
ATOM 732 O O . GLY A 1 99 ? -3.780 -5.385 3.877 1.00 96.75 99 GLY A O 1
ATOM 733 N N . TYR A 1 100 ? -1.554 -5.629 4.093 1.00 97.75 100 TYR A N 1
ATOM 734 C CA . TYR A 1 100 ? -1.466 -5.022 5.418 1.00 97.75 100 TYR A CA 1
ATOM 735 C C . TYR A 1 100 ? -1.994 -3.581 5.434 1.00 97.75 100 TYR A C 1
ATOM 737 O O . TYR A 1 100 ? -2.802 -3.238 6.286 1.00 97.75 100 TYR A O 1
ATOM 745 N N . PHE A 1 101 ? -1.601 -2.745 4.474 1.00 96.81 101 PHE A N 1
ATOM 746 C CA . PHE A 1 101 ? -2.034 -1.352 4.389 1.00 96.81 101 PHE A CA 1
ATOM 747 C C . PHE A 1 101 ? -3.551 -1.210 4.216 1.00 96.81 101 PHE A C 1
ATOM 749 O O . PHE A 1 101 ? -4.162 -0.334 4.818 1.00 96.81 101 PHE A O 1
ATOM 756 N N . VAL A 1 102 ? -4.185 -2.073 3.420 1.00 96.62 102 VAL A N 1
ATOM 757 C CA . VAL A 1 102 ? -5.651 -2.081 3.301 1.00 96.62 102 VAL A CA 1
ATOM 758 C C . VAL A 1 102 ? -6.310 -2.632 4.563 1.00 96.62 102 VAL A C 1
ATOM 760 O O . VAL A 1 102 ? -7.336 -2.109 4.983 1.00 96.62 102 VAL A O 1
ATOM 763 N N . LEU A 1 103 ? -5.709 -3.619 5.225 1.00 97.00 103 LEU A N 1
ATOM 764 C CA . LEU A 1 103 ? -6.203 -4.099 6.514 1.00 97.00 103 LEU A CA 1
ATOM 765 C C . LEU A 1 103 ? -6.163 -3.000 7.591 1.00 97.00 103 LEU A C 1
ATOM 767 O O . LEU A 1 103 ? -7.088 -2.883 8.388 1.00 97.00 103 LEU A O 1
ATOM 771 N N . THR A 1 104 ? -5.143 -2.137 7.606 1.00 96.44 104 THR A N 1
ATOM 772 C CA . THR A 1 104 ? -5.138 -0.994 8.535 1.00 96.44 104 THR A CA 1
ATOM 773 C C . THR A 1 104 ? -6.208 0.044 8.187 1.00 96.44 104 THR A C 1
ATOM 775 O O . THR A 1 104 ? -6.704 0.713 9.089 1.00 96.44 104 THR A O 1
ATOM 778 N N . GLN A 1 105 ? -6.634 0.157 6.920 1.00 95.69 105 GLN A N 1
ATOM 779 C CA . GLN A 1 105 ? -7.801 0.973 6.548 1.00 95.69 105 GLN A CA 1
ATOM 780 C C . GLN A 1 105 ? -9.080 0.422 7.180 1.00 95.69 105 GLN A C 1
ATOM 782 O O . GLN A 1 105 ? -9.804 1.175 7.830 1.00 95.69 105 GLN A O 1
ATOM 787 N N . THR A 1 106 ? -9.343 -0.877 7.004 1.00 96.25 106 THR A N 1
ATOM 788 C CA . THR A 1 106 ? -10.579 -1.515 7.481 1.00 96.25 106 THR A CA 1
ATOM 789 C C . THR A 1 106 ? -10.656 -1.562 9.004 1.00 96.25 106 THR A C 1
ATOM 791 O O . THR A 1 106 ? -11.736 -1.400 9.557 1.00 96.25 106 THR A O 1
ATOM 794 N N . LEU A 1 107 ? -9.518 -1.703 9.690 1.00 95.38 107 LEU A N 1
ATOM 795 C CA . LEU A 1 107 ? -9.451 -1.714 11.154 1.00 95.38 107 LEU A CA 1
ATOM 796 C C . LEU A 1 107 ? -9.540 -0.323 11.791 1.00 95.38 107 LEU A C 1
ATOM 798 O O . LEU A 1 107 ? -10.135 -0.178 12.857 1.00 95.38 107 LEU A O 1
ATOM 802 N N . SER A 1 108 ? -8.912 0.691 11.188 1.00 94.50 108 SER A N 1
ATOM 803 C CA . SER A 1 108 ? -8.671 1.958 11.888 1.00 94.50 108 SER A CA 1
ATOM 804 C C . SER A 1 108 ? -9.553 3.116 11.423 1.00 94.50 108 SER A C 1
ATOM 806 O O . SER A 1 108 ? -9.814 4.007 12.225 1.00 94.50 108 SER A O 1
ATOM 808 N N . ILE A 1 109 ? -10.021 3.167 10.168 1.00 95.25 109 ILE A N 1
ATOM 809 C CA . ILE A 1 109 ? -10.722 4.365 9.652 1.00 95.25 109 ILE A CA 1
ATOM 810 C C . ILE A 1 109 ? -12.061 4.608 10.352 1.00 95.25 109 ILE A C 1
ATOM 812 O O . ILE A 1 109 ? -12.375 5.765 10.630 1.00 95.25 109 ILE A O 1
ATOM 816 N N . GLY A 1 110 ? -12.829 3.556 10.655 1.00 90.94 110 GLY A N 1
ATOM 817 C CA . GLY A 1 110 ? -14.107 3.689 11.366 1.00 90.94 110 GLY A CA 1
ATOM 818 C C . GLY A 1 110 ? -13.954 4.299 12.765 1.00 90.94 110 GLY A C 1
ATOM 819 O O . GLY A 1 110 ? -14.826 5.032 13.216 1.00 90.94 110 GLY A O 1
ATOM 820 N N . LEU A 1 111 ? -12.807 4.062 13.414 1.00 89.56 111 LEU A N 1
ATOM 821 C CA . LEU A 1 111 ? -12.512 4.532 14.770 1.00 89.56 111 LEU A CA 1
ATOM 822 C C . LEU A 1 111 ? -11.788 5.886 14.783 1.00 89.56 111 LEU A C 1
ATOM 824 O O . LEU A 1 111 ? -12.141 6.772 15.554 1.00 89.56 111 LEU A O 1
ATOM 828 N N . LEU A 1 112 ? -10.776 6.059 13.928 1.00 89.44 112 LEU A N 1
ATOM 829 C CA . LEU A 1 112 ? -9.941 7.265 13.879 1.00 89.44 112 LEU A CA 1
ATOM 830 C C . LEU A 1 112 ? -10.564 8.406 13.064 1.00 89.44 112 LEU A C 1
ATOM 832 O O . LEU A 1 112 ? -10.198 9.569 13.233 1.00 89.44 112 LEU A O 1
ATOM 836 N N . GLY A 1 113 ? -11.435 8.071 12.113 1.00 90.44 113 GLY A N 1
ATOM 837 C CA . GLY A 1 113 ? -11.821 8.959 11.026 1.00 90.44 113 GLY A CA 1
ATOM 838 C C . GLY A 1 113 ? -10.756 9.061 9.924 1.00 90.44 113 GLY A C 1
ATOM 839 O O . GLY A 1 113 ? -9.555 8.854 10.121 1.00 90.44 113 GLY A O 1
ATOM 840 N N . VAL A 1 114 ? -11.209 9.423 8.720 1.00 91.62 114 VAL A N 1
ATOM 841 C CA . VAL A 1 114 ? -10.373 9.475 7.506 1.00 91.62 114 VAL A CA 1
ATOM 842 C C . VAL A 1 114 ? -9.233 10.496 7.627 1.00 91.62 114 VAL A C 1
ATOM 844 O O . VAL A 1 114 ? -8.139 10.257 7.115 1.00 91.62 114 VAL A O 1
ATOM 847 N N . ALA A 1 115 ? -9.456 11.618 8.319 1.00 90.88 115 ALA A N 1
ATOM 848 C CA . ALA A 1 115 ? -8.460 12.680 8.463 1.00 90.88 115 ALA A CA 1
ATOM 849 C C . ALA A 1 115 ? -7.236 12.221 9.274 1.00 90.88 115 ALA A C 1
ATOM 851 O O . ALA A 1 115 ? -6.114 12.282 8.772 1.00 90.88 115 ALA A O 1
ATOM 852 N N . VAL A 1 116 ? -7.450 11.697 10.488 1.00 91.00 116 VAL A N 1
ATOM 853 C CA . VAL A 1 116 ? -6.369 11.203 11.361 1.00 91.00 116 VAL A CA 1
ATOM 854 C C . VAL A 1 116 ? -5.635 10.038 10.697 1.00 91.00 116 VAL A C 1
ATOM 856 O O . VAL A 1 116 ? -4.404 10.030 10.662 1.00 91.00 116 VAL A O 1
ATOM 859 N N . PHE A 1 117 ? -6.377 9.106 10.087 1.00 93.81 117 PHE A N 1
ATOM 860 C CA . PHE A 1 117 ? -5.799 8.013 9.305 1.00 93.81 117 PHE A CA 1
ATOM 861 C C . PHE A 1 117 ? -4.861 8.534 8.207 1.00 93.81 117 PHE A C 1
ATOM 863 O O . PHE A 1 117 ? -3.714 8.101 8.106 1.00 93.81 117 PHE A O 1
ATOM 870 N N . THR A 1 118 ? -5.324 9.494 7.401 1.00 93.31 118 THR A N 1
ATOM 871 C CA . THR A 1 118 ? -4.553 10.025 6.269 1.00 93.31 118 THR A CA 1
ATOM 872 C C . THR A 1 118 ? -3.281 10.719 6.742 1.00 93.31 118 THR A C 1
ATOM 874 O O . THR A 1 118 ? -2.210 10.472 6.192 1.00 93.31 118 THR A O 1
ATOM 877 N N . VAL A 1 119 ? -3.367 11.539 7.793 1.00 93.69 119 VAL A N 1
ATOM 878 C CA . VAL A 1 119 ? -2.202 12.239 8.355 1.00 93.69 119 VAL A CA 1
ATOM 879 C C . VAL A 1 119 ? -1.177 11.238 8.913 1.00 93.69 119 VAL A C 1
ATOM 881 O O . VAL A 1 119 ? 0.022 11.384 8.654 1.00 93.69 119 VAL A O 1
ATOM 884 N N . ALA A 1 120 ? -1.625 10.169 9.583 1.00 95.25 120 ALA A N 1
ATOM 885 C CA . ALA A 1 120 ? -0.756 9.089 10.060 1.00 95.25 120 ALA A CA 1
ATOM 886 C C . ALA A 1 120 ? -0.058 8.342 8.909 1.00 95.25 120 ALA A C 1
ATOM 888 O O . ALA A 1 120 ? 1.163 8.165 8.944 1.00 95.25 120 ALA A O 1
ATOM 889 N N . VAL A 1 121 ? -0.798 7.974 7.855 1.00 95.81 121 VAL A N 1
ATOM 890 C CA . VAL A 1 121 ? -0.245 7.323 6.655 1.00 95.81 121 VAL A CA 1
ATOM 891 C C . VAL A 1 121 ? 0.792 8.204 5.967 1.00 95.81 121 VAL A C 1
ATOM 893 O O . VAL A 1 121 ? 1.889 7.729 5.678 1.00 95.81 121 VAL A O 1
ATOM 896 N N . VAL A 1 122 ? 0.468 9.473 5.706 1.00 94.50 122 VAL A N 1
ATOM 897 C CA . VAL A 1 122 ? 1.362 10.411 5.005 1.00 94.50 122 VAL A CA 1
ATOM 898 C C . VAL A 1 122 ? 2.655 10.610 5.792 1.00 94.50 122 VAL A C 1
ATOM 900 O O . VAL A 1 122 ? 3.745 10.649 5.217 1.00 94.50 122 VAL A O 1
ATOM 903 N N . THR A 1 123 ? 2.562 10.665 7.116 1.00 96.25 123 THR A N 1
ATOM 904 C CA . THR A 1 123 ? 3.735 10.768 7.990 1.00 96.25 123 THR A CA 1
ATOM 905 C C . THR A 1 123 ? 4.573 9.502 7.944 1.00 96.25 123 THR A C 1
ATOM 907 O O . THR A 1 123 ? 5.785 9.578 7.741 1.00 96.25 123 THR A O 1
ATOM 910 N N . GLY A 1 124 ? 3.933 8.333 8.037 1.00 97.31 124 GLY A N 1
ATOM 911 C CA . GLY A 1 124 ? 4.586 7.044 7.846 1.00 97.31 124 GLY A CA 1
ATOM 912 C C . GLY A 1 124 ? 5.324 6.978 6.511 1.00 97.31 124 GLY A C 1
ATOM 913 O O . GLY A 1 124 ? 6.515 6.679 6.482 1.00 97.31 124 GLY A O 1
ATOM 914 N N . GLN A 1 125 ? 4.660 7.341 5.410 1.00 96.00 125 GLN A N 1
ATOM 915 C CA . GLN A 1 125 ? 5.250 7.376 4.068 1.00 96.00 125 GLN A CA 1
ATOM 916 C C . GLN A 1 125 ? 6.432 8.342 3.977 1.00 96.00 125 GLN A C 1
ATOM 918 O O . GLN A 1 125 ? 7.440 8.019 3.349 1.00 96.00 125 GLN A O 1
ATOM 923 N N . THR A 1 126 ? 6.339 9.506 4.619 1.00 95.38 126 THR A N 1
ATOM 924 C CA . THR A 1 126 ? 7.403 10.515 4.609 1.00 95.38 126 THR A CA 1
ATOM 925 C C . THR A 1 126 ? 8.636 10.012 5.358 1.00 95.38 126 THR A C 1
ATOM 927 O O . THR A 1 126 ? 9.744 10.048 4.819 1.00 95.38 126 THR A O 1
ATOM 930 N N . VAL A 1 127 ? 8.451 9.472 6.567 1.00 96.12 127 VAL A N 1
ATOM 931 C CA . VAL A 1 127 ? 9.533 8.902 7.386 1.00 96.12 127 VAL A CA 1
ATOM 932 C C . VAL A 1 127 ? 10.132 7.663 6.715 1.00 96.12 127 VAL A C 1
ATOM 934 O O . VAL A 1 127 ? 11.351 7.574 6.549 1.00 96.12 127 VAL A O 1
ATOM 937 N N . GLY A 1 128 ? 9.289 6.732 6.265 1.00 96.06 128 GLY A N 1
ATOM 938 C CA . GLY A 1 128 ? 9.708 5.527 5.550 1.00 96.06 128 GLY A CA 1
ATOM 939 C C . GLY A 1 128 ? 10.453 5.866 4.266 1.00 96.06 128 GLY A C 1
ATOM 940 O O . GLY A 1 128 ? 11.515 5.310 4.003 1.00 96.06 128 GLY A O 1
ATOM 941 N N . GLY A 1 129 ? 9.973 6.849 3.505 1.00 94.06 129 GLY A N 1
ATOM 942 C CA . GLY A 1 129 ? 10.613 7.322 2.282 1.00 94.06 129 GLY A CA 1
ATOM 943 C C . GLY A 1 129 ? 12.056 7.780 2.496 1.00 94.06 129 GLY A C 1
ATOM 944 O O . GLY A 1 129 ? 12.908 7.477 1.664 1.00 94.06 129 GLY A O 1
ATOM 945 N N . LEU A 1 130 ? 12.370 8.441 3.620 1.00 93.94 130 LEU A N 1
ATOM 946 C CA . LEU A 1 130 ? 13.755 8.794 3.966 1.00 93.94 130 LEU A CA 1
ATOM 947 C C . LEU A 1 130 ? 14.625 7.554 4.191 1.00 93.94 130 LEU A C 1
ATOM 949 O O . LEU A 1 130 ? 15.762 7.506 3.714 1.00 93.94 130 LEU A O 1
ATOM 953 N N . LEU A 1 131 ? 14.101 6.557 4.907 1.00 95.31 131 LEU A N 1
ATOM 954 C CA . LEU A 1 131 ? 14.825 5.322 5.189 1.00 95.31 131 LEU A CA 1
ATOM 955 C C . LEU A 1 131 ? 15.064 4.513 3.908 1.00 95.31 131 LEU A C 1
ATOM 957 O O . LEU A 1 131 ? 16.205 4.160 3.607 1.00 95.31 131 LEU A O 1
ATOM 961 N N . TRP A 1 132 ? 14.009 4.244 3.136 1.00 95.12 132 TRP A N 1
ATOM 962 C CA . TRP A 1 132 ? 14.080 3.407 1.938 1.00 95.12 132 TRP A CA 1
ATOM 963 C C . TRP A 1 132 ? 14.921 4.046 0.828 1.00 95.12 132 TRP A C 1
ATOM 965 O O . TRP A 1 132 ? 15.680 3.342 0.155 1.00 95.12 132 TRP A O 1
ATOM 975 N N . ASP A 1 133 ? 14.875 5.376 0.686 1.00 92.69 133 ASP A N 1
ATOM 976 C CA . ASP A 1 133 ? 15.770 6.113 -0.213 1.00 92.69 133 ASP A CA 1
ATOM 977 C C . ASP A 1 133 ? 17.237 6.022 0.230 1.00 92.69 133 ASP A C 1
ATOM 979 O O . ASP A 1 133 ? 18.128 5.889 -0.611 1.00 92.69 133 ASP A O 1
ATOM 983 N N . ARG A 1 134 ? 17.513 6.077 1.540 1.00 92.62 134 ARG A N 1
ATOM 984 C CA . ARG A 1 134 ? 18.879 5.945 2.071 1.00 92.62 134 ARG A CA 1
ATOM 985 C C . ARG A 1 134 ? 19.428 4.531 1.878 1.00 92.62 134 ARG A C 1
ATOM 987 O O . ARG A 1 134 ? 20.606 4.374 1.559 1.00 92.62 134 ARG A O 1
ATOM 994 N N . ILE A 1 135 ? 18.584 3.513 2.053 1.00 94.00 135 ILE A N 1
ATOM 995 C CA . ILE A 1 135 ? 18.922 2.107 1.781 1.00 94.00 135 ILE A CA 1
ATOM 996 C C . ILE A 1 135 ? 19.170 1.896 0.279 1.00 94.00 135 ILE A C 1
ATOM 998 O O . ILE A 1 135 ? 20.071 1.139 -0.094 1.00 94.00 135 ILE A O 1
ATOM 1002 N N . GLY A 1 136 ? 18.439 2.625 -0.571 1.00 91.94 136 GLY A N 1
ATOM 1003 C CA . GLY A 1 136 ? 18.520 2.544 -2.028 1.00 91.94 136 GLY A CA 1
ATOM 1004 C C . GLY A 1 136 ? 17.638 1.446 -2.611 1.00 91.94 136 GLY A C 1
ATOM 1005 O O . GLY A 1 136 ? 18.023 0.801 -3.584 1.00 91.94 136 GLY A O 1
ATOM 1006 N N . LEU A 1 137 ? 16.481 1.210 -1.986 1.00 91.00 137 LEU A N 1
ATOM 1007 C CA . LEU A 1 137 ? 15.549 0.148 -2.370 1.00 91.00 137 LEU A CA 1
ATOM 1008 C C . LEU A 1 137 ? 14.952 0.378 -3.770 1.00 91.00 137 LEU A C 1
ATOM 1010 O O . LEU A 1 137 ? 14.721 -0.575 -4.514 1.00 91.00 137 LEU A O 1
ATOM 1014 N N . GLY A 1 138 ? 14.745 1.646 -4.134 1.00 89.19 138 GLY A N 1
ATOM 1015 C CA . GLY A 1 138 ? 14.164 2.050 -5.412 1.00 89.19 138 GLY A CA 1
ATOM 1016 C C . GLY A 1 138 ? 15.113 1.936 -6.615 1.00 89.19 138 GLY A C 1
ATOM 1017 O O . GLY A 1 138 ? 16.312 1.685 -6.459 1.00 89.19 138 GLY A O 1
ATOM 1018 N N . PRO A 1 139 ? 14.603 2.170 -7.838 1.00 85.00 139 PRO A N 1
ATOM 1019 C CA . PRO A 1 139 ? 15.385 2.061 -9.073 1.00 85.00 139 PRO A CA 1
ATOM 1020 C C . PRO A 1 139 ? 16.526 3.086 -9.159 1.00 85.00 139 PRO A C 1
ATOM 1022 O O . PRO A 1 139 ? 17.575 2.795 -9.720 1.00 85.00 139 PRO A O 1
ATOM 1025 N N . GLY A 1 140 ? 16.354 4.267 -8.553 1.00 85.44 140 GLY A N 1
ATOM 1026 C CA . GLY A 1 140 ? 17.368 5.329 -8.526 1.00 85.44 140 GLY A CA 1
ATOM 1027 C C . GLY A 1 140 ? 18.539 5.091 -7.562 1.00 85.44 140 GLY A C 1
ATOM 1028 O O . GLY A 1 140 ? 19.386 5.969 -7.421 1.00 85.44 140 GLY A O 1
ATOM 1029 N N . GLY A 1 141 ? 18.586 3.944 -6.875 1.00 89.19 141 GLY A N 1
ATOM 1030 C CA . GLY A 1 141 ? 19.628 3.632 -5.900 1.00 89.19 141 GLY A CA 1
ATOM 1031 C C . GLY A 1 141 ? 19.586 4.523 -4.654 1.00 89.19 141 GLY A C 1
ATOM 1032 O O . GLY A 1 141 ? 18.553 5.095 -4.303 1.00 89.19 141 GLY A O 1
ATOM 1033 N N . ARG A 1 142 ? 20.718 4.598 -3.942 1.00 92.06 142 ARG A N 1
ATOM 1034 C CA . ARG A 1 142 ? 20.836 5.337 -2.676 1.00 92.06 142 ARG A CA 1
ATOM 1035 C C . ARG A 1 142 ? 20.800 6.842 -2.909 1.00 92.06 142 ARG A C 1
ATOM 1037 O O . ARG A 1 142 ? 21.623 7.373 -3.653 1.00 92.06 142 ARG A O 1
ATOM 1044 N N . LYS A 1 143 ? 19.924 7.545 -2.193 1.00 88.31 143 LYS A N 1
ATOM 1045 C CA . LYS A 1 143 ? 19.874 9.013 -2.188 1.00 88.31 143 LYS A CA 1
ATOM 1046 C C . LYS A 1 143 ? 20.425 9.570 -0.879 1.00 88.31 143 LYS A C 1
ATOM 1048 O O . LYS A 1 143 ? 20.211 9.010 0.196 1.00 88.31 143 LYS A O 1
ATOM 1053 N N . ARG A 1 144 ? 21.125 10.705 -0.964 1.00 87.81 144 ARG A N 1
ATOM 1054 C CA . ARG A 1 144 ? 21.592 11.440 0.220 1.00 87.81 144 ARG A CA 1
ATOM 1055 C C . ARG A 1 144 ? 20.410 12.115 0.916 1.00 87.81 144 ARG A C 1
ATOM 1057 O O . ARG A 1 144 ? 19.519 12.654 0.257 1.00 87.81 144 ARG A O 1
ATOM 1064 N N . LEU A 1 145 ? 20.421 12.102 2.248 1.00 85.75 145 LEU A N 1
ATOM 1065 C CA . LEU A 1 145 ? 19.468 12.880 3.034 1.00 85.75 145 LEU A CA 1
ATOM 1066 C C . LEU A 1 145 ? 19.833 14.364 2.927 1.00 85.75 145 LEU A C 1
ATOM 1068 O O . LEU A 1 145 ? 20.989 14.733 3.112 1.00 85.75 145 LEU A O 1
ATOM 1072 N N . ASN A 1 146 ? 18.839 15.194 2.624 1.00 89.50 146 ASN A N 1
ATOM 1073 C CA . ASN A 1 146 ? 18.950 16.650 2.647 1.00 89.50 146 ASN A CA 1
ATOM 1074 C C . ASN A 1 146 ? 18.180 17.166 3.868 1.00 89.50 146 ASN A C 1
ATOM 1076 O O . ASN A 1 146 ? 17.081 16.680 4.145 1.00 89.50 146 ASN A O 1
ATOM 1080 N N . THR A 1 147 ? 18.733 18.162 4.557 1.00 91.31 147 THR A N 1
ATOM 1081 C CA . THR A 1 147 ? 18.117 18.872 5.681 1.00 91.31 147 THR A CA 1
ATOM 1082 C C . THR A 1 147 ? 16.663 19.264 5.414 1.00 91.31 147 THR A C 1
ATOM 1084 O O . THR A 1 147 ? 15.821 19.035 6.273 1.00 91.31 147 THR A O 1
ATOM 1087 N N . PHE A 1 148 ? 16.316 19.740 4.212 1.00 91.69 148 PHE A N 1
ATOM 1088 C CA . PHE A 1 148 ? 14.926 20.096 3.881 1.00 91.69 148 PHE A CA 1
ATOM 1089 C C . PHE A 1 148 ? 13.969 18.897 3.892 1.00 91.69 148 PHE A C 1
ATOM 1091 O O . PHE A 1 148 ? 12.825 19.017 4.322 1.00 91.69 148 PHE A O 1
ATOM 1098 N N . ARG A 1 149 ? 14.433 17.716 3.464 1.00 88.81 149 ARG A N 1
ATOM 1099 C CA . ARG A 1 149 ? 13.627 16.485 3.509 1.00 88.81 149 ARG A CA 1
ATOM 1100 C C . ARG A 1 149 ? 13.423 16.003 4.944 1.00 88.81 149 ARG A C 1
ATOM 1102 O O . ARG A 1 149 ? 12.349 15.514 5.275 1.00 88.81 149 ARG A O 1
ATOM 1109 N N . VAL A 1 150 ? 14.448 16.156 5.783 1.00 93.00 150 VAL A N 1
ATOM 1110 C CA . VAL A 1 150 ? 14.365 15.845 7.216 1.00 93.00 150 VAL A CA 1
ATOM 1111 C C . VAL A 1 150 ? 13.408 16.813 7.914 1.00 93.00 150 VAL A C 1
ATOM 1113 O O . VAL A 1 150 ? 12.530 16.365 8.641 1.00 93.00 150 VAL A O 1
ATO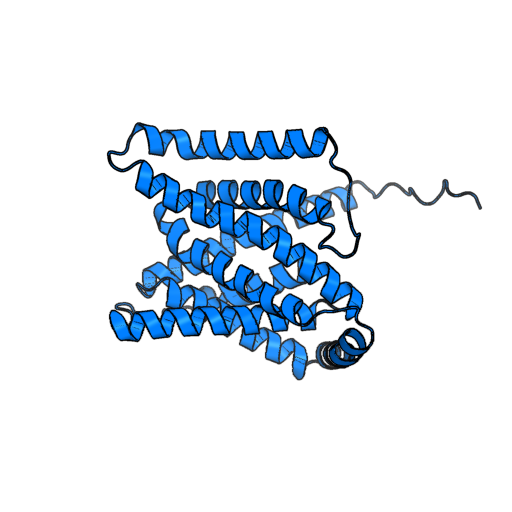M 1116 N N . ALA A 1 151 ? 13.508 18.115 7.634 1.00 93.94 151 ALA A N 1
ATOM 1117 C CA . ALA A 1 151 ? 12.592 19.125 8.157 1.00 93.94 151 ALA A CA 1
ATOM 1118 C C . ALA A 1 151 ? 11.134 18.851 7.747 1.00 93.94 151 ALA A C 1
ATOM 1120 O O . ALA A 1 151 ? 10.243 18.909 8.589 1.00 93.94 151 ALA A O 1
ATOM 1121 N N . GLY A 1 152 ? 10.895 18.469 6.486 1.00 93.38 152 GLY A N 1
ATOM 1122 C CA . GLY A 1 152 ? 9.571 18.046 6.021 1.00 93.38 152 GLY A CA 1
ATOM 1123 C C . GLY A 1 152 ? 9.030 16.835 6.788 1.00 93.38 152 GLY A C 1
ATOM 1124 O O . GLY A 1 152 ? 7.884 16.851 7.225 1.00 93.38 152 GLY A O 1
ATOM 1125 N N . ALA A 1 153 ? 9.861 15.817 7.032 1.00 92.81 153 ALA A N 1
ATOM 1126 C CA . ALA A 1 153 ? 9.461 14.666 7.842 1.00 92.81 153 ALA A CA 1
ATOM 1127 C C . ALA A 1 153 ? 9.120 15.056 9.288 1.00 92.81 153 ALA A C 1
ATOM 1129 O O . ALA A 1 153 ? 8.088 14.632 9.805 1.00 92.81 153 ALA A O 1
ATOM 1130 N N . ILE A 1 154 ? 9.927 15.916 9.917 1.00 94.25 154 ILE A N 1
ATOM 1131 C CA . ILE A 1 154 ? 9.638 16.447 11.257 1.00 94.25 154 ILE A CA 1
ATOM 1132 C C . ILE A 1 154 ? 8.290 17.177 11.263 1.00 94.25 154 ILE A C 1
ATOM 1134 O O . ILE A 1 154 ? 7.468 16.920 12.138 1.00 94.25 154 ILE A O 1
ATOM 1138 N N . ALA A 1 155 ? 8.017 18.018 10.262 1.00 95.25 155 ALA A N 1
ATOM 1139 C CA . ALA A 1 155 ? 6.740 18.718 10.148 1.00 95.25 155 ALA A CA 1
ATOM 1140 C C . ALA A 1 155 ? 5.547 17.749 10.048 1.00 95.25 155 ALA A C 1
ATOM 1142 O O . ALA A 1 155 ? 4.537 17.961 10.715 1.00 95.25 155 ALA A O 1
ATOM 1143 N N . THR A 1 156 ? 5.666 16.653 9.287 1.00 94.44 156 THR A N 1
ATOM 1144 C CA . THR A 1 156 ? 4.602 15.631 9.218 1.00 94.44 156 THR A CA 1
ATOM 1145 C C . THR A 1 156 ? 4.385 14.918 10.556 1.00 94.44 156 THR A C 1
ATOM 1147 O O . THR A 1 156 ? 3.245 14.715 10.965 1.00 94.44 156 THR A O 1
ATOM 1150 N N . VAL A 1 157 ? 5.459 14.624 11.300 1.00 92.56 157 VAL A N 1
ATOM 1151 C CA . VAL A 1 157 ? 5.357 14.026 12.642 1.00 92.56 157 VAL A CA 1
ATOM 1152 C C . VAL A 1 157 ? 4.636 14.970 13.600 1.00 92.56 157 VAL A C 1
ATOM 1154 O O . VAL A 1 157 ? 3.718 14.544 14.298 1.00 92.56 157 VAL A O 1
ATOM 1157 N N . LEU A 1 158 ? 4.988 16.258 13.591 1.00 93.62 158 LEU A N 1
ATOM 1158 C CA . LEU A 1 158 ? 4.290 17.269 14.387 1.00 93.62 158 LEU A CA 1
ATOM 1159 C C . LEU A 1 158 ? 2.806 17.365 14.004 1.00 93.62 158 LEU A C 1
ATOM 1161 O O . LEU A 1 158 ? 1.961 17.458 14.888 1.00 93.62 158 LEU A O 1
ATOM 1165 N N . ALA A 1 159 ? 2.472 17.273 12.713 1.00 91.44 159 ALA A N 1
ATOM 1166 C CA . ALA A 1 159 ? 1.084 17.279 12.258 1.00 91.44 159 ALA A CA 1
ATOM 1167 C C . ALA A 1 159 ? 0.274 16.089 12.807 1.00 91.44 159 ALA A C 1
ATOM 1169 O O . ALA A 1 159 ? -0.861 16.285 13.236 1.00 91.44 159 ALA A O 1
ATOM 1170 N N . VAL A 1 160 ? 0.847 14.877 12.860 1.00 88.94 160 VAL A N 1
ATOM 1171 C CA . VAL A 1 160 ? 0.194 13.711 13.496 1.00 88.94 160 VAL A CA 1
ATOM 1172 C C . VAL A 1 160 ? -0.000 13.934 14.987 1.00 88.94 160 VAL A C 1
ATOM 1174 O O . VAL A 1 160 ? -1.090 13.689 15.495 1.00 88.94 160 VAL A O 1
ATOM 1177 N N . LEU A 1 161 ? 1.032 14.411 15.688 1.00 88.12 161 LEU A N 1
ATOM 1178 C CA . LEU A 1 161 ? 0.943 14.670 17.127 1.00 88.12 161 LEU A CA 1
ATOM 1179 C C . LEU A 1 161 ? -0.159 15.685 17.442 1.00 88.12 161 LEU A C 1
ATOM 1181 O O . LEU A 1 161 ? -0.939 15.472 18.365 1.00 88.12 161 LEU A O 1
ATOM 1185 N N . LEU A 1 162 ? -0.275 16.743 16.636 1.00 89.62 162 LEU A N 1
ATOM 1186 C CA . LEU A 1 162 ? -1.356 17.719 16.756 1.00 89.62 162 LEU A CA 1
ATOM 1187 C C . LEU A 1 162 ? -2.723 17.088 16.467 1.00 89.62 162 LEU A C 1
ATOM 1189 O O . LEU A 1 162 ? -3.646 17.267 17.258 1.00 89.62 162 LEU A O 1
ATOM 1193 N N . ALA A 1 163 ? -2.842 16.311 15.386 1.00 85.81 163 ALA A N 1
ATOM 1194 C CA . ALA A 1 163 ? -4.094 15.671 14.981 1.00 85.81 163 ALA A CA 1
ATOM 1195 C C . ALA A 1 163 ? -4.635 14.669 16.015 1.00 85.81 163 ALA A C 1
ATOM 1197 O O . ALA A 1 163 ? -5.846 14.489 16.096 1.00 85.81 163 ALA A O 1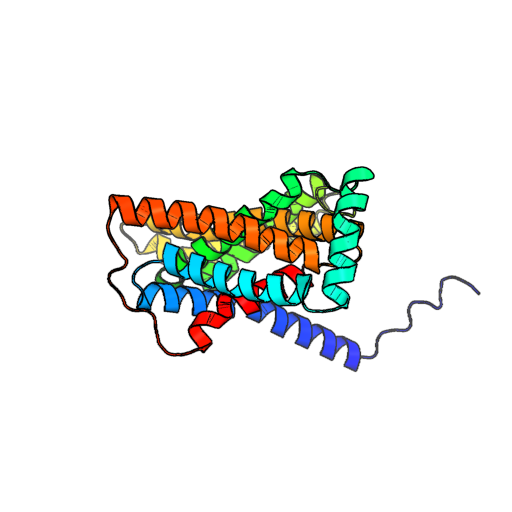
ATOM 1198 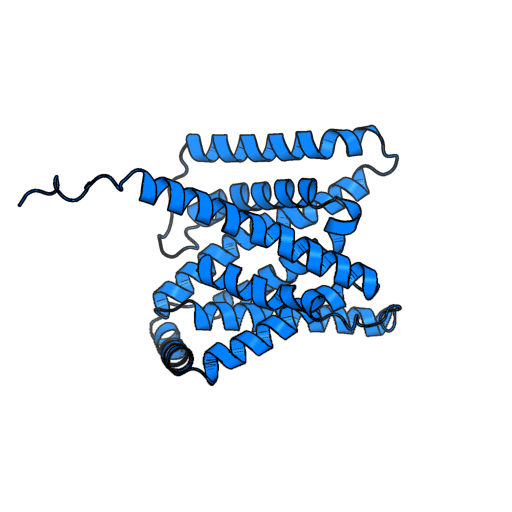N N . VAL A 1 164 ? -3.747 14.031 16.783 1.00 83.69 164 VAL A N 1
ATOM 1199 C CA . VAL A 1 164 ? -4.082 12.999 17.781 1.00 83.69 164 VAL A CA 1
ATOM 1200 C C . VAL A 1 164 ? -4.167 13.572 19.206 1.00 83.69 164 VAL A C 1
ATOM 1202 O O . VAL A 1 164 ? -4.703 12.931 20.110 1.00 83.69 164 VAL A O 1
ATOM 1205 N N . SER A 1 165 ? -3.669 14.793 19.433 1.00 83.81 165 SER A N 1
ATOM 1206 C CA . SER A 1 165 ? -3.637 15.409 20.767 1.00 83.81 165 SER A CA 1
ATOM 1207 C C . SER A 1 165 ? -5.005 15.517 21.466 1.00 83.81 165 SER A C 1
ATOM 1209 O O . SER A 1 165 ? -5.044 15.224 22.664 1.00 83.81 165 SER A O 1
ATOM 1211 N N . PRO A 1 166 ? -6.132 15.835 20.785 1.00 80.31 166 PRO A N 1
ATOM 1212 C CA . PRO A 1 166 ? -7.439 15.900 21.444 1.00 80.31 166 PRO A CA 1
ATOM 1213 C C . PRO A 1 166 ? -7.931 14.546 21.976 1.00 80.31 166 PRO A C 1
ATOM 1215 O O . PRO A 1 166 ? -8.657 14.493 22.963 1.00 80.31 166 PRO A O 1
ATOM 1218 N N . GLN A 1 167 ? -7.551 13.440 21.332 1.00 74.38 167 GLN A N 1
ATOM 1219 C CA . GLN A 1 167 ? -7.983 12.092 21.713 1.00 74.38 167 GLN A CA 1
ATOM 1220 C C . GLN A 1 167 ? -7.147 11.523 22.870 1.00 74.38 167 GLN A C 1
ATOM 1222 O O . GLN A 1 167 ? -7.633 10.693 23.644 1.00 74.38 167 GLN A O 1
ATOM 1227 N N . LEU A 1 168 ? -5.904 11.989 23.022 1.00 71.31 168 LEU A N 1
ATOM 1228 C CA . LEU A 1 168 ? -5.016 11.599 24.122 1.00 71.31 168 LEU A CA 1
ATOM 1229 C C . LEU A 1 168 ? -5.346 12.316 25.433 1.00 71.31 168 LEU A C 1
ATOM 1231 O O . LEU A 1 168 ? -5.123 11.751 26.498 1.00 71.31 168 LEU A O 1
ATOM 1235 N N . SER A 1 169 ? -5.871 13.541 25.371 1.00 69.94 169 SER A N 1
ATOM 1236 C CA . SER A 1 169 ? -6.221 14.318 26.565 1.00 69.94 169 SER A CA 1
ATOM 1237 C C . SER A 1 169 ? -7.562 13.921 27.188 1.00 69.94 169 SER A C 1
ATOM 1239 O O . SER A 1 169 ? -7.781 14.196 28.364 1.00 69.94 169 SER A O 1
ATOM 1241 N N . GLY A 1 170 ? -8.454 13.286 26.418 1.00 63.81 170 GLY A N 1
ATOM 1242 C CA . GLY A 1 170 ? -9.834 13.006 26.827 1.00 63.81 170 GLY A CA 1
ATOM 1243 C C . GLY A 1 170 ? -10.200 11.538 27.070 1.00 63.81 170 GLY A C 1
ATOM 1244 O O . GLY A 1 170 ? -11.360 11.276 27.373 1.00 63.81 170 GLY A O 1
ATOM 1245 N N . SER A 1 171 ? -9.284 10.571 26.916 1.00 60.91 171 SER A N 1
ATOM 1246 C CA . SER A 1 171 ? -9.624 9.139 27.008 1.00 60.91 171 SER A CA 1
ATOM 1247 C C . SER A 1 171 ? -8.946 8.419 28.182 1.00 60.91 171 SER A C 1
ATOM 1249 O O . SER A 1 171 ? -7.728 8.454 28.330 1.00 60.91 171 SER A O 1
ATOM 1251 N N . GLU A 1 172 ? -9.722 7.649 28.959 1.00 62.16 172 GLU A N 1
ATOM 1252 C CA . GLU A 1 172 ? -9.196 6.679 29.947 1.00 62.16 172 GLU A CA 1
ATOM 1253 C C . GLU A 1 172 ? -8.383 5.537 29.285 1.00 62.16 172 GLU A C 1
ATOM 1255 O O . GLU A 1 172 ? -7.737 4.741 29.961 1.00 62.16 172 GLU A O 1
ATOM 1260 N N . ARG A 1 173 ? -8.385 5.468 27.942 1.00 64.62 173 ARG A N 1
ATOM 1261 C CA . ARG A 1 173 ? -7.759 4.438 27.094 1.00 64.62 173 ARG A CA 1
ATOM 1262 C C . ARG A 1 173 ? -6.792 5.023 26.054 1.00 64.62 173 ARG A C 1
ATOM 1264 O O . ARG A 1 173 ? -6.757 4.580 24.905 1.00 64.62 173 ARG A O 1
ATOM 1271 N N . GLY A 1 174 ? -5.974 6.001 26.446 1.00 72.69 174 GLY A N 1
ATOM 1272 C CA . GLY A 1 174 ? -5.011 6.644 25.538 1.00 72.69 174 GLY A CA 1
ATOM 1273 C C . GLY A 1 174 ? -4.062 5.666 24.821 1.00 72.69 174 GLY A C 1
ATOM 1274 O O . GLY A 1 174 ? -3.704 5.888 23.667 1.00 72.69 174 GLY A O 1
ATOM 1275 N N . TRP A 1 175 ? -3.703 4.541 25.454 1.00 72.81 175 TRP A N 1
ATOM 1276 C CA . TRP A 1 175 ? -2.803 3.540 24.861 1.00 72.81 175 TRP A CA 1
ATOM 1277 C C . TRP A 1 175 ? -3.440 2.741 23.711 1.00 72.81 175 TRP A C 1
ATOM 1279 O O . TRP A 1 175 ? -2.777 2.481 22.710 1.00 72.81 175 TRP A O 1
ATOM 1289 N N . GLU A 1 176 ? -4.731 2.399 23.804 1.00 77.69 176 GLU A N 1
ATOM 1290 C CA . GLU A 1 176 ? -5.468 1.727 22.718 1.00 77.69 176 GLU A CA 1
ATOM 1291 C C . GLU A 1 176 ? -5.564 2.636 21.485 1.00 77.69 176 GLU A C 1
ATOM 1293 O O . GLU A 1 176 ? -5.329 2.205 20.356 1.00 77.69 176 GLU A O 1
ATOM 1298 N N . TRP A 1 177 ? -5.817 3.926 21.710 1.00 79.88 177 TRP A N 1
ATOM 1299 C CA . TRP A 1 177 ? -5.828 4.936 20.654 1.00 79.88 177 TRP A CA 1
ATOM 1300 C C . TRP A 1 177 ? -4.465 5.109 19.980 1.00 79.88 177 TRP A C 1
ATOM 1302 O O . TRP A 1 177 ? -4.393 5.197 18.753 1.00 79.88 177 TRP A O 1
ATOM 1312 N N . LEU A 1 178 ? -3.373 5.100 20.752 1.00 82.25 178 LEU A N 1
ATOM 1313 C CA . LEU A 1 178 ? -2.020 5.124 20.190 1.00 82.25 178 LEU A CA 1
ATOM 1314 C C . LEU A 1 178 ? -1.763 3.912 19.290 1.00 82.25 178 LEU A C 1
ATOM 1316 O O . LEU A 1 178 ? -1.230 4.078 18.193 1.00 82.25 178 LEU A O 1
ATOM 1320 N N . LEU A 1 179 ? -2.184 2.712 19.701 1.00 84.38 179 LEU A N 1
ATOM 1321 C CA . LEU A 1 179 ? -2.063 1.510 18.871 1.00 84.38 179 LEU A CA 1
ATOM 1322 C C . LEU A 1 179 ? -2.831 1.652 17.550 1.00 84.38 179 LEU A C 1
ATOM 1324 O O . LEU A 1 179 ? -2.290 1.318 16.493 1.00 84.38 179 LEU A O 1
ATOM 1328 N N . LEU A 1 180 ? -4.045 2.211 17.580 1.00 88.19 180 LEU A N 1
ATOM 1329 C CA . LEU A 1 180 ? -4.847 2.434 16.375 1.00 88.19 180 LEU A CA 1
ATOM 1330 C C . LEU A 1 180 ? -4.186 3.391 15.383 1.00 88.19 180 LEU A C 1
ATOM 1332 O O . LEU A 1 180 ? -4.344 3.176 14.184 1.00 88.19 180 LEU A O 1
ATOM 1336 N N . VAL A 1 181 ? -3.447 4.403 15.858 1.00 90.88 181 VAL A N 1
ATOM 1337 C CA . VAL A 1 181 ? -2.686 5.361 15.029 1.00 90.88 181 VAL A CA 1
ATOM 1338 C C . VAL A 1 181 ? -1.362 4.772 14.535 1.00 90.88 181 VAL A C 1
ATOM 1340 O O . VAL A 1 181 ? -0.925 5.068 13.419 1.00 90.88 181 VAL A O 1
ATOM 1343 N N . ILE A 1 182 ? -0.724 3.908 15.327 1.00 93.69 182 ILE A N 1
ATOM 1344 C CA . ILE A 1 182 ? 0.510 3.225 14.927 1.00 93.69 182 ILE A CA 1
ATOM 1345 C C . ILE A 1 182 ? 0.267 2.350 13.694 1.00 93.69 182 ILE A C 1
ATOM 1347 O O . ILE A 1 182 ? 1.114 2.346 12.808 1.00 93.69 182 ILE A O 1
ATOM 1351 N N . LEU A 1 183 ? -0.887 1.681 13.587 1.00 94.81 183 LEU A N 1
ATOM 1352 C CA . LEU A 1 183 ? -1.247 0.842 12.434 1.00 94.81 183 LEU A CA 1
ATOM 1353 C C . LEU A 1 183 ? -1.183 1.575 11.070 1.00 94.81 183 LEU A C 1
ATOM 1355 O O . LEU A 1 183 ? -0.456 1.125 10.180 1.00 94.81 183 LEU A O 1
ATOM 1359 N N . PRO A 1 184 ? -1.894 2.695 10.833 1.00 95.62 184 PRO A N 1
ATOM 1360 C CA . PRO A 1 184 ? -1.771 3.448 9.590 1.00 95.62 184 PRO A CA 1
ATOM 1361 C C . PRO A 1 184 ? -0.388 4.073 9.410 1.00 95.62 184 PRO A C 1
ATOM 1363 O O . PRO A 1 184 ? 0.097 4.129 8.279 1.00 95.62 184 PRO A O 1
ATOM 1366 N N . PHE A 1 185 ? 0.281 4.494 10.489 1.00 96.94 185 PHE A N 1
ATOM 1367 C CA . PHE A 1 185 ? 1.654 4.991 10.404 1.00 96.94 185 PHE A CA 1
ATOM 1368 C C . PHE A 1 185 ? 2.619 3.912 9.885 1.00 96.94 185 PHE A C 1
ATOM 1370 O O . PHE A 1 185 ? 3.338 4.146 8.911 1.00 96.94 185 PHE A O 1
ATOM 1377 N N . SER A 1 186 ? 2.618 2.711 10.471 1.00 97.88 186 SER A N 1
ATOM 1378 C CA . SER A 1 186 ? 3.449 1.590 10.017 1.00 97.88 186 SER A CA 1
ATOM 1379 C C . SER A 1 186 ? 3.044 1.127 8.621 1.00 97.88 186 SER A C 1
ATOM 1381 O O . SER A 1 186 ? 3.912 0.843 7.796 1.00 97.88 186 SER A O 1
ATOM 1383 N N . GLY A 1 187 ? 1.744 1.122 8.313 1.00 97.19 187 GLY A N 1
ATOM 1384 C CA . GLY A 1 187 ? 1.226 0.867 6.972 1.00 97.19 187 GLY A CA 1
ATOM 1385 C C . GLY A 1 187 ? 1.810 1.837 5.944 1.00 97.19 187 GLY A C 1
ATOM 1386 O O . GLY A 1 187 ? 2.362 1.404 4.936 1.00 97.19 187 GLY A O 1
ATOM 1387 N N . GLY A 1 188 ? 1.766 3.143 6.216 1.00 97.06 188 GLY A N 1
ATOM 1388 C CA . GLY A 1 188 ? 2.363 4.169 5.362 1.00 97.06 188 GLY A CA 1
ATOM 1389 C C . GLY A 1 188 ? 3.880 4.019 5.223 1.00 97.06 188 GLY A C 1
ATOM 1390 O O . GLY A 1 188 ? 4.416 4.078 4.114 1.00 97.06 188 GLY A O 1
ATOM 1391 N N . PHE A 1 189 ? 4.570 3.755 6.332 1.00 98.06 189 PHE A N 1
ATOM 1392 C CA . PHE A 1 189 ? 6.016 3.545 6.365 1.00 98.06 189 PHE A CA 1
ATOM 1393 C C . PHE A 1 189 ? 6.461 2.377 5.486 1.00 98.06 189 PHE A C 1
ATOM 1395 O O . PHE A 1 189 ? 7.384 2.520 4.678 1.00 98.06 189 PHE A O 1
ATOM 1402 N N . LEU A 1 190 ? 5.796 1.229 5.608 1.00 97.62 190 LEU A N 1
ATOM 1403 C CA . LEU A 1 190 ? 6.086 0.055 4.790 1.00 97.62 190 LEU A CA 1
ATOM 1404 C C . LEU A 1 190 ? 5.675 0.288 3.332 1.00 97.62 190 LEU A C 1
ATOM 1406 O O . LEU A 1 190 ? 6.421 -0.079 2.422 1.00 97.62 190 LEU A O 1
ATOM 1410 N N . ASN A 1 191 ? 4.538 0.950 3.093 1.00 95.94 191 ASN A N 1
ATOM 1411 C CA . ASN A 1 191 ? 4.033 1.242 1.751 1.00 95.94 191 ASN A CA 1
ATOM 1412 C C . ASN A 1 191 ? 5.007 2.122 0.940 1.00 95.94 191 ASN A C 1
ATOM 1414 O O . ASN A 1 191 ? 5.125 1.959 -0.272 1.00 95.94 191 ASN A O 1
ATOM 1418 N N . ALA A 1 192 ? 5.779 3.008 1.581 1.00 95.56 192 ALA A N 1
ATOM 1419 C CA . ALA A 1 192 ? 6.865 3.724 0.901 1.00 95.56 192 ALA A CA 1
ATOM 1420 C C . ALA A 1 192 ? 7.953 2.771 0.357 1.00 95.56 192 ALA A C 1
ATOM 1422 O O . ALA A 1 192 ? 8.491 2.986 -0.730 1.00 95.56 192 ALA A O 1
ATOM 1423 N N . GLY A 1 193 ? 8.256 1.693 1.084 1.00 96.00 193 GLY A N 1
ATOM 1424 C CA . GLY A 1 193 ? 9.196 0.658 0.651 1.00 96.00 193 GLY A CA 1
ATOM 1425 C C . GLY A 1 193 ? 8.626 -0.208 -0.472 1.00 96.00 193 GLY A C 1
ATOM 1426 O O . GLY A 1 193 ? 9.320 -0.476 -1.453 1.00 96.00 193 GLY A O 1
ATOM 1427 N N . GLN A 1 194 ? 7.344 -0.575 -0.378 1.00 96.38 194 GLN A N 1
ATOM 1428 C CA . GLN A 1 194 ? 6.621 -1.259 -1.454 1.00 96.38 194 GLN A CA 1
ATOM 1429 C C . GLN A 1 194 ? 6.640 -0.436 -2.750 1.00 96.38 194 GLN A C 1
ATOM 1431 O O . GLN A 1 194 ? 6.970 -0.977 -3.799 1.00 96.38 194 GLN A O 1
ATOM 1436 N N . GLN A 1 195 ? 6.355 0.870 -2.695 1.00 94.38 195 GLN A N 1
ATOM 1437 C CA . GLN A 1 195 ? 6.418 1.749 -3.872 1.00 94.38 195 GLN A CA 1
ATOM 1438 C C . GLN A 1 195 ? 7.819 1.777 -4.496 1.00 94.38 195 GLN A C 1
ATOM 1440 O O . GLN A 1 195 ? 7.963 1.699 -5.715 1.00 94.38 195 GLN A O 1
ATOM 1445 N N . ALA A 1 196 ? 8.871 1.803 -3.672 1.00 94.81 196 ALA A N 1
ATOM 1446 C CA . ALA A 1 196 ? 10.243 1.734 -4.164 1.00 94.81 196 ALA A CA 1
ATOM 1447 C C . ALA A 1 196 ? 10.539 0.407 -4.895 1.00 94.81 196 ALA A C 1
ATOM 1449 O O . ALA A 1 196 ? 11.149 0.419 -5.968 1.00 94.81 196 ALA A O 1
ATOM 1450 N N . LEU A 1 197 ? 10.084 -0.727 -4.348 1.00 96.06 197 LEU A N 1
ATOM 1451 C CA . LEU A 1 197 ? 10.203 -2.042 -4.991 1.00 96.06 197 LEU A CA 1
ATOM 1452 C C . LEU A 1 197 ? 9.400 -2.123 -6.289 1.00 96.06 197 LEU A C 1
ATOM 1454 O O . LEU A 1 197 ? 9.932 -2.584 -7.299 1.00 96.06 197 LEU A O 1
ATOM 1458 N N . ASN A 1 198 ? 8.173 -1.608 -6.284 1.00 96.06 198 ASN A N 1
ATOM 1459 C CA . ASN A 1 198 ? 7.310 -1.560 -7.457 1.00 96.06 198 ASN A CA 1
ATOM 1460 C C . ASN A 1 198 ? 7.964 -0.771 -8.588 1.00 96.06 198 ASN A C 1
ATOM 1462 O O . ASN A 1 198 ? 8.063 -1.291 -9.693 1.00 96.06 198 ASN A O 1
ATOM 1466 N N . GLY A 1 199 ? 8.523 0.407 -8.293 1.00 95.19 199 GLY A N 1
ATOM 1467 C CA . GLY A 1 199 ? 9.280 1.190 -9.270 1.00 95.19 199 GLY A CA 1
ATOM 1468 C C . GLY A 1 199 ? 10.471 0.429 -9.858 1.00 95.19 199 GLY A C 1
ATOM 1469 O O . GLY A 1 199 ? 10.764 0.517 -11.050 1.00 95.19 199 GLY A O 1
ATOM 1470 N N . ARG A 1 200 ? 11.162 -0.373 -9.039 1.00 95.06 200 ARG A N 1
ATOM 1471 C CA . ARG A 1 200 ? 12.288 -1.199 -9.495 1.00 95.06 200 ARG A CA 1
ATOM 1472 C C . ARG A 1 200 ? 11.826 -2.351 -10.389 1.00 95.06 200 ARG A C 1
ATOM 1474 O O . ARG A 1 200 ? 12.456 -2.622 -11.408 1.00 95.06 200 ARG A O 1
ATOM 1481 N N . GLN A 1 201 ? 10.725 -3.003 -10.029 1.00 96.31 201 GLN A N 1
ATOM 1482 C CA . GLN A 1 201 ? 10.113 -4.059 -10.830 1.00 96.31 201 GLN A CA 1
ATOM 1483 C C . GLN A 1 201 ? 9.585 -3.521 -12.162 1.00 96.31 201 GLN A C 1
ATOM 1485 O O . GLN A 1 201 ? 9.912 -4.078 -13.205 1.00 96.31 201 GLN A O 1
ATOM 1490 N N . SER A 1 202 ? 8.840 -2.417 -12.159 1.00 96.25 202 SER A N 1
ATOM 1491 C CA . SER A 1 202 ? 8.332 -1.787 -13.381 1.00 96.25 202 SER A CA 1
ATOM 1492 C C . SER A 1 202 ? 9.441 -1.369 -14.327 1.00 96.25 202 SER A C 1
ATOM 1494 O O . SER A 1 202 ? 9.316 -1.583 -15.531 1.00 96.25 202 SER A O 1
ATOM 1496 N N . ALA A 1 203 ? 10.535 -0.809 -13.798 1.00 95.56 203 ALA A N 1
ATOM 1497 C CA . ALA A 1 203 ? 11.695 -0.444 -14.599 1.00 95.56 203 ALA A CA 1
ATOM 1498 C C . ALA A 1 203 ? 12.310 -1.671 -15.293 1.00 95.56 203 ALA A C 1
ATOM 1500 O O . ALA A 1 203 ? 12.636 -1.601 -16.475 1.00 95.56 203 ALA A O 1
ATOM 1501 N N . ALA A 1 204 ? 12.404 -2.807 -14.593 1.00 95.81 204 ALA A N 1
ATOM 1502 C CA . ALA A 1 204 ? 12.912 -4.059 -15.156 1.00 95.81 204 ALA A CA 1
ATOM 1503 C C . ALA A 1 204 ? 11.938 -4.715 -16.156 1.00 95.81 204 ALA A C 1
ATOM 1505 O O . ALA A 1 204 ? 12.354 -5.324 -17.142 1.00 95.81 204 ALA A O 1
ATOM 1506 N N . TYR A 1 205 ? 10.628 -4.593 -15.925 1.00 96.19 205 TYR A N 1
ATOM 1507 C CA . TYR A 1 205 ? 9.600 -5.173 -16.792 1.00 96.19 205 TYR A CA 1
ATOM 1508 C C . TYR A 1 205 ? 9.225 -4.284 -17.987 1.00 96.19 205 TYR A C 1
ATOM 1510 O O . TYR A 1 205 ? 8.607 -4.777 -18.935 1.00 96.19 205 TYR A O 1
ATOM 1518 N N . GLY A 1 206 ? 9.550 -2.989 -17.943 1.00 95.81 206 GLY A N 1
ATOM 1519 C CA . GLY A 1 206 ? 9.069 -1.974 -18.886 1.00 95.81 206 GLY A CA 1
ATOM 1520 C C . GLY A 1 206 ? 7.564 -1.691 -18.769 1.00 95.81 206 GLY A C 1
ATOM 1521 O O . GLY A 1 206 ? 6.952 -1.186 -19.709 1.00 95.81 206 GLY A O 1
ATOM 1522 N N . SER A 1 207 ? 6.937 -2.079 -17.654 1.00 96.31 207 SER A N 1
ATOM 1523 C CA . SER A 1 207 ? 5.498 -1.935 -17.412 1.00 96.31 207 SER A CA 1
ATOM 1524 C C . SER A 1 207 ? 5.161 -2.144 -15.931 1.00 96.31 207 SER A C 1
ATOM 1526 O O . SER A 1 207 ? 5.711 -3.064 -15.325 1.00 96.31 207 SER A O 1
ATOM 1528 N N . PRO A 1 208 ? 4.193 -1.398 -15.366 1.00 96.31 208 PRO A N 1
ATOM 1529 C CA . PRO A 1 208 ? 3.729 -1.615 -13.996 1.00 96.31 208 PRO A CA 1
ATOM 1530 C C . PRO A 1 208 ? 2.794 -2.824 -13.843 1.00 96.31 208 PRO A C 1
ATOM 1532 O O . PRO A 1 208 ? 2.508 -3.242 -12.720 1.00 96.31 208 PRO A O 1
ATOM 1535 N N . ILE A 1 209 ? 2.309 -3.410 -14.947 1.00 97.56 209 ILE A N 1
ATOM 1536 C CA . ILE A 1 209 ? 1.297 -4.480 -14.920 1.00 97.56 209 ILE A CA 1
ATOM 1537 C C . ILE A 1 209 ? 1.771 -5.706 -14.119 1.00 97.56 209 ILE A C 1
ATOM 1539 O O . ILE A 1 209 ? 1.048 -6.105 -13.204 1.00 97.56 209 ILE A O 1
ATOM 1543 N N . PRO A 1 210 ? 2.959 -6.301 -14.374 1.00 97.75 210 PRO A N 1
ATOM 1544 C CA . PRO A 1 210 ? 3.365 -7.497 -13.640 1.00 97.75 210 PRO A CA 1
ATOM 1545 C C . PRO A 1 210 ? 3.612 -7.213 -12.156 1.00 97.75 210 PRO A C 1
ATOM 1547 O O . PRO A 1 210 ? 3.173 -7.982 -11.308 1.00 97.75 210 PRO A O 1
ATOM 1550 N N . ALA A 1 211 ? 4.249 -6.082 -11.828 1.00 97.12 211 ALA A N 1
ATOM 1551 C CA . ALA A 1 211 ? 4.474 -5.673 -10.441 1.00 97.12 211 ALA A CA 1
ATOM 1552 C C . ALA A 1 211 ? 3.145 -5.503 -9.687 1.00 97.12 211 ALA A C 1
ATOM 1554 O O . ALA A 1 211 ? 2.991 -5.994 -8.570 1.00 97.12 211 ALA A O 1
ATOM 1555 N N . THR A 1 212 ? 2.152 -4.873 -10.319 1.00 97.31 212 THR A N 1
ATOM 1556 C CA . THR A 1 212 ? 0.809 -4.708 -9.746 1.00 97.31 212 THR A CA 1
ATOM 1557 C C . THR A 1 212 ? 0.133 -6.057 -9.518 1.00 97.31 212 THR A C 1
ATOM 1559 O O . THR A 1 212 ? -0.333 -6.320 -8.413 1.00 97.31 212 THR A O 1
ATOM 1562 N N . LEU A 1 213 ? 0.149 -6.951 -10.513 1.00 98.12 213 LEU A N 1
ATOM 1563 C CA . LEU A 1 213 ? -0.405 -8.299 -10.377 1.00 98.12 213 LEU A CA 1
ATOM 1564 C C . LEU A 1 213 ? 0.236 -9.058 -9.207 1.00 98.12 213 LEU A C 1
ATOM 1566 O O . LEU A 1 213 ? -0.482 -9.602 -8.374 1.00 98.12 213 LEU A O 1
ATOM 1570 N N . PHE A 1 214 ? 1.569 -9.068 -9.107 1.00 97.69 214 PHE A N 1
ATOM 1571 C CA . PHE A 1 214 ? 2.261 -9.766 -8.020 1.00 97.69 214 PHE A CA 1
ATOM 1572 C C . PHE A 1 214 ? 1.936 -9.181 -6.646 1.00 97.69 214 PHE A C 1
ATOM 1574 O O . PHE A 1 214 ? 1.786 -9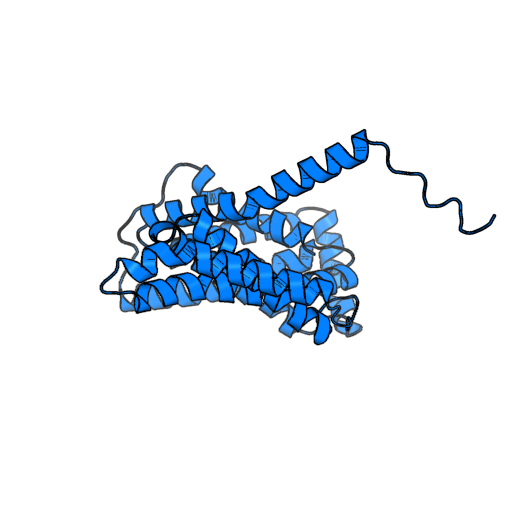.945 -5.692 1.00 97.69 214 PHE A O 1
ATOM 1581 N N . ASN A 1 215 ? 1.738 -7.861 -6.552 1.00 97.69 215 ASN A N 1
ATOM 1582 C CA . ASN A 1 215 ? 1.269 -7.253 -5.313 1.00 97.69 215 ASN A CA 1
ATOM 1583 C C . ASN A 1 215 ? -0.103 -7.799 -4.897 1.00 97.69 215 ASN A C 1
ATOM 1585 O O . ASN A 1 215 ? -0.289 -8.200 -3.749 1.00 97.69 215 ASN A O 1
ATOM 1589 N N . PHE A 1 216 ? -1.052 -7.852 -5.833 1.00 97.94 216 PHE A N 1
ATOM 1590 C CA . PHE A 1 216 ? -2.382 -8.388 -5.557 1.00 97.94 216 PHE A CA 1
ATOM 1591 C C . PHE A 1 216 ? -2.359 -9.884 -5.249 1.00 97.94 216 PHE A C 1
ATOM 1593 O O . PHE A 1 216 ? -3.073 -10.308 -4.348 1.00 97.94 216 PHE A O 1
ATOM 1600 N N . VAL A 1 217 ? -1.518 -10.678 -5.915 1.00 98.44 217 VAL A N 1
ATOM 1601 C CA . VAL A 1 217 ? -1.359 -12.110 -5.608 1.00 98.44 217 VAL A CA 1
ATOM 1602 C C . VAL A 1 217 ? -0.863 -12.305 -4.174 1.00 98.44 217 VAL A C 1
ATOM 1604 O O . VAL A 1 217 ? -1.510 -13.002 -3.394 1.00 98.44 217 VAL A O 1
ATOM 1607 N N . ALA A 1 218 ? 0.253 -11.669 -3.803 1.00 98.06 218 ALA A N 1
ATOM 1608 C CA . ALA A 1 218 ? 0.841 -11.835 -2.476 1.00 98.06 218 ALA A CA 1
ATOM 1609 C C . ALA A 1 218 ? -0.063 -11.269 -1.367 1.00 98.06 218 ALA A C 1
ATOM 1611 O O . ALA A 1 218 ? -0.281 -11.929 -0.352 1.00 98.06 218 ALA A O 1
ATOM 1612 N N . GLY A 1 219 ? -0.644 -10.084 -1.581 1.00 97.81 219 GLY A N 1
ATOM 1613 C CA . GLY A 1 219 ? -1.570 -9.472 -0.628 1.00 97.81 219 GLY A CA 1
ATOM 1614 C C . GLY A 1 219 ? -2.842 -10.297 -0.429 1.00 97.81 219 GLY A C 1
ATOM 1615 O O . GLY A 1 219 ? -3.229 -10.541 0.711 1.00 97.81 219 GLY A O 1
ATOM 1616 N N . THR A 1 220 ? -3.445 -10.804 -1.512 1.00 98.25 220 THR A N 1
ATOM 1617 C CA . THR A 1 220 ? -4.626 -11.683 -1.430 1.00 98.25 220 THR A CA 1
ATOM 1618 C C . THR A 1 220 ? -4.295 -12.967 -0.676 1.00 98.25 220 THR A C 1
ATOM 1620 O O . THR A 1 220 ? -5.057 -13.363 0.196 1.00 98.25 220 THR A O 1
ATOM 1623 N N . ALA A 1 221 ? -3.148 -13.597 -0.952 1.00 98.00 221 ALA A N 1
ATOM 1624 C CA . ALA A 1 221 ? -2.748 -14.828 -0.274 1.00 98.00 221 ALA A CA 1
ATOM 1625 C C . ALA A 1 221 ? -2.620 -14.641 1.247 1.00 98.00 221 ALA A C 1
ATOM 1627 O O . ALA A 1 221 ? -3.162 -15.439 2.011 1.00 98.00 221 ALA A O 1
ATOM 1628 N N . VAL A 1 222 ? -1.954 -13.569 1.693 1.00 97.56 222 VAL A N 1
ATOM 1629 C CA . VAL A 1 222 ? -1.809 -13.269 3.127 1.00 97.56 222 VAL A CA 1
ATOM 1630 C C . VAL A 1 222 ? -3.157 -12.941 3.763 1.00 97.56 222 VAL A C 1
ATOM 1632 O O . VAL A 1 222 ? -3.475 -13.482 4.819 1.00 97.56 222 VAL A O 1
ATOM 1635 N N . LEU A 1 223 ? -3.969 -12.094 3.127 1.00 97.81 223 LEU A N 1
ATOM 1636 C CA . LEU A 1 223 ? -5.274 -11.706 3.666 1.00 97.81 223 LEU A CA 1
ATOM 1637 C C . LEU A 1 223 ? -6.233 -12.891 3.766 1.00 97.81 223 LEU A C 1
ATOM 1639 O O . LEU A 1 223 ? -6.894 -13.042 4.788 1.00 97.81 223 LEU A O 1
ATOM 1643 N N . LEU A 1 224 ? -6.268 -13.763 2.755 1.00 97.06 224 LEU A N 1
ATOM 1644 C CA . LEU A 1 224 ? -7.066 -14.985 2.798 1.00 97.06 224 LEU A CA 1
ATOM 1645 C C . LEU A 1 224 ? -6.585 -15.930 3.897 1.00 97.06 224 LEU A C 1
ATOM 1647 O O . LEU A 1 224 ? -7.414 -16.465 4.623 1.00 97.06 224 LEU A O 1
ATOM 1651 N N . ALA A 1 225 ? -5.272 -16.115 4.064 1.00 97.19 225 ALA A N 1
ATOM 1652 C CA . ALA A 1 225 ? -4.739 -16.958 5.132 1.00 97.19 225 ALA A CA 1
ATOM 1653 C C . ALA A 1 225 ? -5.135 -16.435 6.523 1.00 97.19 225 ALA A C 1
ATOM 1655 O O . ALA A 1 225 ? -5.589 -17.205 7.370 1.00 97.19 225 ALA A O 1
ATOM 1656 N N . VAL A 1 226 ? -5.013 -15.122 6.745 1.00 96.75 226 VAL A N 1
ATOM 1657 C CA . VAL A 1 226 ? -5.396 -14.480 8.010 1.00 96.75 226 VAL A CA 1
ATOM 1658 C C . VAL A 1 226 ? -6.906 -14.565 8.236 1.00 96.75 226 VAL A C 1
ATOM 1660 O O . VAL A 1 226 ? -7.335 -14.936 9.327 1.00 96.75 226 VAL A O 1
ATOM 1663 N N . TRP A 1 227 ? -7.714 -14.275 7.215 1.00 97.31 227 TRP A N 1
ATOM 1664 C CA . TRP A 1 227 ? -9.170 -14.352 7.308 1.00 97.31 227 TRP A CA 1
ATOM 1665 C C . TRP A 1 227 ? -9.653 -15.782 7.575 1.00 97.31 227 TRP A C 1
ATOM 1667 O O . TRP A 1 227 ? -10.461 -15.988 8.476 1.00 97.31 227 TRP A O 1
ATOM 1677 N N . LEU A 1 228 ? -9.110 -16.785 6.877 1.00 97.00 228 LEU A N 1
ATOM 1678 C CA . LEU A 1 228 ? -9.427 -18.193 7.131 1.00 97.00 228 LEU A CA 1
ATOM 1679 C C . LEU A 1 228 ? -9.058 -18.597 8.560 1.00 97.00 228 LEU A C 1
ATOM 1681 O O . LEU A 1 228 ? -9.871 -19.211 9.244 1.00 97.00 228 LEU A O 1
ATOM 1685 N N . GLY A 1 229 ? -7.875 -18.206 9.043 1.00 96.88 229 GLY A N 1
ATOM 1686 C CA . GLY A 1 229 ? -7.480 -18.431 10.434 1.00 96.88 229 GLY A CA 1
ATOM 1687 C C . GLY A 1 229 ? -8.465 -17.806 11.426 1.00 96.88 229 GLY A C 1
ATOM 1688 O O . GLY A 1 229 ? -8.897 -18.472 12.366 1.00 96.88 229 GLY A O 1
ATOM 1689 N N . LYS A 1 230 ? -8.890 -16.558 11.182 1.00 96.19 230 LYS A N 1
ATOM 1690 C CA . LYS A 1 230 ? -9.928 -15.890 11.979 1.00 96.19 230 LYS A CA 1
ATOM 1691 C C . LYS A 1 230 ? -11.242 -16.666 11.948 1.00 96.19 230 LYS A C 1
ATOM 1693 O O . LYS A 1 230 ? -11.815 -16.889 13.008 1.00 96.19 230 LYS A O 1
ATOM 1698 N N . VAL A 1 231 ? -11.713 -17.097 10.777 1.00 96.75 231 VAL A N 1
ATOM 1699 C CA . VAL A 1 231 ? -12.984 -17.829 10.632 1.00 96.75 231 VAL A CA 1
ATOM 1700 C C . VAL A 1 231 ? -12.945 -19.173 11.356 1.00 96.75 231 VAL A C 1
ATOM 1702 O O . VAL A 1 231 ? -13.922 -19.547 11.995 1.00 96.75 231 VAL A O 1
ATOM 1705 N N . LEU A 1 232 ? -11.810 -19.872 11.324 1.00 97.00 232 LEU A N 1
ATOM 1706 C CA . LEU A 1 232 ? -11.637 -21.137 12.040 1.00 97.00 232 LEU A CA 1
ATOM 1707 C C . LEU A 1 232 ? -11.681 -20.975 13.569 1.00 97.00 232 LEU A C 1
ATOM 1709 O O . LEU A 1 232 ? -12.096 -21.901 14.258 1.00 97.00 232 LEU A O 1
ATOM 1713 N N . ILE A 1 233 ? -11.262 -19.821 14.100 1.00 97.00 233 ILE A N 1
ATOM 1714 C CA . ILE A 1 233 ? -11.202 -19.556 15.549 1.00 97.00 233 ILE A CA 1
ATOM 1715 C C . ILE A 1 233 ? -12.484 -18.884 16.063 1.00 97.00 233 ILE A C 1
ATOM 1717 O O . ILE A 1 233 ? -12.950 -19.196 17.154 1.00 97.00 233 ILE A O 1
ATOM 1721 N N . GLN A 1 234 ? -13.031 -17.933 15.303 1.00 95.75 234 GLN A N 1
ATOM 1722 C CA . GLN A 1 234 ? -14.094 -17.017 15.739 1.00 95.75 234 GLN A CA 1
ATOM 1723 C C . GLN A 1 234 ? -15.421 -17.223 14.996 1.00 95.75 234 GLN A C 1
ATOM 1725 O O . GLN A 1 234 ? -16.421 -16.610 15.359 1.00 95.75 234 GLN A O 1
ATOM 1730 N N . GLY A 1 235 ? -15.442 -18.062 13.959 1.00 94.12 235 GLY A N 1
ATOM 1731 C CA . GLY A 1 235 ? -16.610 -18.283 13.114 1.00 94.12 235 GLY A CA 1
ATOM 1732 C C . GLY A 1 235 ? -16.742 -17.299 11.939 1.00 94.12 235 GLY A C 1
ATOM 1733 O O . GLY A 1 235 ? -15.918 -16.388 11.757 1.00 94.12 235 GLY A O 1
ATOM 1734 N N . PRO A 1 236 ? -17.770 -17.509 11.094 1.00 92.88 236 PRO A N 1
ATOM 1735 C CA . PRO A 1 236 ? -18.025 -16.690 9.913 1.00 92.88 236 PRO A CA 1
ATOM 1736 C C . PRO A 1 236 ? -18.330 -15.225 10.274 1.00 92.88 236 PRO A C 1
ATOM 1738 O O . PRO A 1 236 ? -18.658 -14.919 11.422 1.00 92.88 236 PRO A O 1
ATOM 1741 N N . PRO A 1 237 ? -18.194 -14.297 9.310 1.00 92.75 237 PRO A N 1
ATOM 1742 C CA . PRO A 1 237 ? -18.582 -12.903 9.506 1.00 92.75 237 PRO A CA 1
ATOM 1743 C C . PRO A 1 237 ? -20.066 -12.798 9.913 1.00 92.75 237 PRO A C 1
ATOM 1745 O O . PRO A 1 237 ? -20.889 -13.538 9.373 1.00 92.75 237 PRO A O 1
ATOM 1748 N N . PRO A 1 238 ? -20.416 -11.902 10.854 1.00 91.69 238 PRO A N 1
ATOM 1749 C CA . PRO A 1 238 ? -21.791 -11.753 11.326 1.00 91.69 238 PRO A CA 1
ATOM 1750 C C . PRO A 1 238 ? -22.678 -10.950 10.363 1.00 91.69 238 PRO A C 1
ATOM 1752 O O . PRO A 1 238 ? -23.899 -11.045 10.451 1.00 91.69 238 PRO A O 1
ATOM 1755 N N . GLY A 1 239 ? -22.082 -10.131 9.490 1.00 91.31 239 GLY A N 1
ATOM 1756 C CA . GLY A 1 239 ? -22.796 -9.300 8.525 1.00 91.31 239 GLY A CA 1
ATOM 1757 C C . GLY A 1 239 ? -22.932 -9.945 7.147 1.00 91.31 239 GLY A C 1
ATOM 1758 O O . GLY A 1 239 ? -22.297 -10.952 6.828 1.00 91.31 239 GLY A O 1
ATOM 1759 N N . GLU A 1 240 ? -23.750 -9.319 6.307 1.00 90.94 240 GLU A N 1
ATOM 1760 C CA . GLU A 1 240 ? -23.994 -9.747 4.930 1.00 90.94 240 GLU A CA 1
ATOM 1761 C C . GLU A 1 240 ? -23.100 -8.998 3.934 1.00 90.94 240 GLU A C 1
ATOM 1763 O O . GLU A 1 240 ? -22.571 -7.917 4.207 1.00 90.94 240 GLU A O 1
ATOM 1768 N N . LEU A 1 241 ? -22.938 -9.579 2.744 1.00 94.12 241 LEU A N 1
ATOM 1769 C CA . LEU A 1 241 ? -22.282 -8.894 1.637 1.00 94.12 241 LEU A CA 1
ATOM 1770 C C . LEU A 1 241 ? -23.240 -7.849 1.045 1.00 94.12 241 LEU A C 1
ATOM 1772 O O . LEU A 1 241 ? -24.334 -8.221 0.614 1.00 94.12 241 LEU A O 1
ATOM 1776 N N . PRO A 1 242 ? -22.850 -6.564 0.988 1.00 94.19 242 PRO A N 1
ATOM 1777 C CA . PRO A 1 242 ? -23.714 -5.531 0.436 1.00 94.19 242 PRO A CA 1
ATOM 1778 C C . PRO A 1 242 ? -23.924 -5.735 -1.070 1.00 94.19 242 PRO A C 1
ATOM 1780 O O . PRO A 1 242 ? -23.003 -6.081 -1.804 1.00 94.19 242 PRO A O 1
ATOM 1783 N N . SER A 1 243 ? -25.144 -5.496 -1.546 1.00 94.06 243 SER A N 1
ATOM 1784 C CA . SER A 1 243 ? -25.510 -5.684 -2.960 1.00 94.06 243 SER A CA 1
ATOM 1785 C C . SER A 1 243 ? -24.980 -4.578 -3.880 1.00 94.06 243 SER A C 1
ATOM 1787 O O . SER A 1 243 ? -24.879 -4.746 -5.097 1.00 94.06 243 SER A O 1
ATOM 1789 N N . GLU A 1 244 ? -24.653 -3.421 -3.312 1.00 96.00 244 GLU A N 1
ATOM 1790 C CA . GLU A 1 244 ? -24.293 -2.230 -4.053 1.00 96.00 244 GLU A CA 1
ATOM 1791 C C . GLU A 1 244 ? -22.868 -2.343 -4.608 1.00 96.00 244 GLU A C 1
ATOM 1793 O O . GLU A 1 244 ? -21.881 -2.451 -3.882 1.00 96.00 244 GLU A O 1
ATOM 1798 N N . TRP A 1 245 ? -22.747 -2.263 -5.934 1.00 95.25 245 TRP A N 1
ATOM 1799 C CA . TRP A 1 245 ? -21.499 -2.515 -6.664 1.00 95.25 245 TRP A CA 1
ATOM 1800 C C . TRP A 1 245 ? -20.315 -1.633 -6.232 1.00 95.25 245 TRP A C 1
ATOM 1802 O O . TRP A 1 245 ? -19.159 -2.041 -6.361 1.00 95.25 245 TRP A O 1
ATOM 1812 N N . TRP A 1 246 ? -20.574 -0.425 -5.727 1.00 94.44 246 TRP A N 1
ATOM 1813 C CA . TRP A 1 246 ? -19.525 0.537 -5.391 1.00 94.44 246 TRP A CA 1
ATOM 1814 C C . TRP A 1 246 ? -18.697 0.119 -4.167 1.00 94.44 246 TRP A C 1
ATOM 1816 O O . TRP A 1 246 ? -17.536 0.515 -4.064 1.00 94.44 246 TRP A O 1
ATOM 1826 N N . PHE A 1 247 ? -19.226 -0.751 -3.299 1.00 94.69 247 PHE A N 1
ATOM 1827 C CA . PHE A 1 247 ? -18.468 -1.348 -2.193 1.00 94.69 247 PHE A CA 1
ATOM 1828 C C . PHE A 1 247 ? -17.255 -2.159 -2.657 1.00 94.69 247 PHE A C 1
ATOM 1830 O O . PHE A 1 247 ? -16.281 -2.320 -1.925 1.00 94.69 247 PHE A O 1
ATOM 1837 N N . TYR A 1 248 ? -17.282 -2.628 -3.902 1.00 96.44 248 TYR A N 1
ATOM 1838 C CA . TYR A 1 248 ? -16.247 -3.472 -4.487 1.00 96.44 248 TYR A CA 1
ATOM 1839 C C . TYR A 1 248 ? -15.195 -2.676 -5.275 1.00 96.44 248 TYR A C 1
ATOM 1841 O O . TYR A 1 248 ? -14.297 -3.260 -5.883 1.00 96.44 248 TYR A O 1
ATOM 1849 N N . LEU A 1 249 ? -15.256 -1.338 -5.249 1.00 96.00 249 LEU A N 1
ATOM 1850 C CA . LEU A 1 249 ? -14.301 -0.469 -5.947 1.00 96.00 249 LEU A CA 1
ATOM 1851 C C . LEU A 1 249 ? -12.942 -0.338 -5.254 1.00 96.00 249 LEU A C 1
ATOM 1853 O O . LEU A 1 249 ? -11.992 0.121 -5.893 1.00 96.00 249 LEU A O 1
ATOM 1857 N N . GLY A 1 250 ? -12.811 -0.786 -4.001 1.00 94.50 250 GLY A N 1
ATOM 1858 C CA . GLY A 1 250 ? -11.546 -0.738 -3.263 1.00 94.50 250 GLY A CA 1
ATOM 1859 C C . GLY A 1 250 ? -10.383 -1.391 -4.021 1.00 94.50 250 GLY A C 1
ATOM 1860 O O . GLY A 1 250 ? -9.313 -0.797 -4.171 1.00 94.50 250 GLY A O 1
ATOM 1861 N N . GLY A 1 251 ? -10.620 -2.576 -4.591 1.00 94.44 251 GLY A N 1
ATOM 1862 C CA . GLY A 1 251 ? -9.641 -3.312 -5.396 1.00 94.44 251 GLY A CA 1
ATOM 1863 C C . GLY A 1 251 ? -9.217 -2.586 -6.673 1.00 94.44 251 GLY A C 1
ATOM 1864 O O . GLY A 1 251 ? -8.022 -2.343 -6.862 1.00 94.44 251 GLY A O 1
ATOM 1865 N N . PRO A 1 252 ? -10.167 -2.207 -7.548 1.00 95.94 252 PRO A N 1
ATOM 1866 C CA . PRO A 1 252 ? -9.891 -1.401 -8.733 1.00 95.94 252 PRO A CA 1
ATOM 1867 C C . PRO A 1 252 ? -9.134 -0.099 -8.438 1.00 95.94 252 PRO A C 1
ATOM 1869 O O . PRO A 1 252 ? -8.173 0.217 -9.142 1.00 95.94 252 PRO A O 1
ATOM 1872 N N . MET A 1 253 ? -9.496 0.629 -7.377 1.00 94.25 253 MET A N 1
ATOM 1873 C CA . MET A 1 253 ? -8.771 1.836 -6.957 1.00 94.25 253 MET A CA 1
ATOM 1874 C C . MET A 1 253 ? -7.335 1.513 -6.523 1.00 94.25 253 MET A C 1
ATOM 1876 O O . MET A 1 253 ? -6.400 2.202 -6.936 1.00 94.25 253 MET A O 1
ATOM 1880 N N . GLY A 1 254 ? -7.138 0.418 -5.784 1.00 92.00 254 GLY A N 1
ATOM 1881 C CA . GLY A 1 254 ? -5.811 -0.071 -5.411 1.00 92.00 254 GLY A CA 1
ATOM 1882 C C . GLY A 1 254 ? -4.943 -0.440 -6.620 1.00 92.00 254 GLY A C 1
ATOM 1883 O O . GLY A 1 254 ? -3.738 -0.188 -6.614 1.00 92.00 254 GLY A O 1
ATOM 1884 N N . CYS A 1 255 ? -5.542 -0.973 -7.691 1.00 92.25 255 CYS A N 1
ATOM 1885 C CA . CYS A 1 255 ? -4.840 -1.266 -8.945 1.00 92.25 255 CYS A CA 1
ATOM 1886 C C . CYS A 1 255 ? -4.299 0.004 -9.602 1.00 92.25 255 CYS A C 1
ATOM 1888 O O . CYS A 1 255 ? -3.152 0.030 -10.046 1.00 92.25 255 CYS A O 1
ATOM 1890 N N . VAL A 1 256 ? -5.110 1.064 -9.631 1.00 88.50 256 VAL A N 1
ATOM 1891 C CA . VAL A 1 256 ? -4.695 2.374 -10.145 1.00 88.50 256 VAL A CA 1
ATOM 1892 C C . VAL A 1 256 ? -3.590 2.961 -9.270 1.00 88.50 256 VAL A C 1
ATOM 1894 O O . VAL A 1 256 ? -2.575 3.407 -9.798 1.00 88.50 256 VAL A O 1
ATOM 1897 N N . PHE A 1 257 ? -3.740 2.911 -7.944 1.00 84.62 257 PHE A N 1
ATOM 1898 C CA . PHE A 1 257 ? -2.743 3.425 -7.006 1.00 84.62 257 PHE A CA 1
ATOM 1899 C C . PHE A 1 257 ? -1.377 2.744 -7.175 1.00 84.62 257 PHE A C 1
ATOM 1901 O O . PHE A 1 257 ? -0.365 3.422 -7.354 1.00 84.62 257 PHE A O 1
ATOM 1908 N N . ILE A 1 258 ? -1.346 1.408 -7.173 1.00 82.00 258 ILE A N 1
ATOM 1909 C CA . ILE A 1 258 ? -0.104 0.649 -7.348 1.00 82.00 258 ILE A CA 1
ATOM 1910 C C . ILE A 1 258 ? 0.482 0.889 -8.742 1.00 82.00 258 ILE A C 1
ATOM 1912 O O . ILE A 1 258 ? 1.689 1.078 -8.855 1.00 82.00 258 ILE A O 1
ATOM 1916 N N . GLY A 1 259 ? -0.352 0.924 -9.785 1.00 78.69 259 GLY A N 1
ATOM 1917 C CA . GLY A 1 259 ? 0.103 1.138 -11.155 1.00 78.69 259 GLY A CA 1
ATOM 1918 C C . GLY A 1 259 ? 0.688 2.530 -11.412 1.00 78.69 259 GLY A C 1
ATOM 1919 O O . GLY A 1 259 ? 1.636 2.643 -12.182 1.00 78.69 259 GLY A O 1
ATOM 1920 N N . LEU A 1 260 ? 0.149 3.578 -10.776 1.00 81.00 260 LEU A N 1
ATOM 1921 C CA . LEU A 1 260 ? 0.652 4.955 -10.887 1.00 81.00 260 LEU A CA 1
ATOM 1922 C C . LEU A 1 260 ? 1.893 5.215 -10.026 1.00 81.00 260 LEU A C 1
ATOM 1924 O O . LEU A 1 260 ? 2.700 6.074 -10.370 1.00 81.00 260 LEU A O 1
ATOM 1928 N N . GLY A 1 261 ? 2.029 4.513 -8.899 1.00 71.19 261 GLY A N 1
ATOM 1929 C CA . GLY A 1 261 ? 3.185 4.635 -8.007 1.00 71.19 261 GLY A CA 1
ATOM 1930 C C . GLY A 1 261 ? 4.417 3.841 -8.454 1.00 71.19 261 GLY A C 1
ATOM 1931 O O . GLY A 1 261 ? 5.426 3.859 -7.748 1.00 71.19 261 GLY A O 1
ATOM 1932 N N . ALA A 1 262 ? 4.324 3.118 -9.573 1.00 71.56 262 ALA A N 1
ATOM 1933 C CA . ALA A 1 262 ? 5.327 2.176 -10.054 1.00 71.56 262 ALA A CA 1
ATOM 1934 C C . ALA A 1 262 ? 6.002 2.625 -11.355 1.00 71.56 262 ALA A C 1
ATOM 1936 O O . ALA A 1 262 ? 5.531 3.565 -12.025 1.00 71.56 262 ALA A O 1
#

Secondary structure (DSSP, 8-state):
--GGGG--PPPHHHHHHHHHHHHHHHHHHHHHHHHHHHHHHHHT-HHHHHHHHHHHHHHHHHIIIIISHHHHHHHTTHHHHHHTTSS-GGGGGHHHHHHHHHHHHHHHHHHHHHHHHHHHHHHHHHHHHHHHHHHT-STT------HHHHHHHHHHHHHHHHHHHHHHHS-TTHHHHHHHHHHHHHHHHHHHHHHHHHHHHHHHHTSHHHHHHHHHHHHHHHHHHHHHHHHHHH-S-SSPPP--GGGGGHHHHHHHHHHH--

InterPro domains:
  IPR006750 Putative inner membrane exporter, YdcZ [PF04657] (19-162)
  IPR006750 Putative inner membrane exporter, YdcZ [PF04657] (180-260)
  IPR006750 Putative inner membrane exporter, YdcZ [PTHR34821] (18-164)

Sequence (262 aa):
MTSADRSAGRSGIVWIGLIVLMLVAGMAIPAQGRINAELSDRTGDPFLAAGISFGVGLLLMCVIAFLLPRGRRAMRTVAPAFARGEVRWWYLLAGCVGGYFVLTQTLSIGLLGVAVFTVAVVTGQTVGGLLWDRIGLGPGGRKRLNTFRVAGAIATVLAVLLAVSPQLSGSERGWEWLLLVILPFSGGFLNAGQQALNGRQSAAYGSPIPATLFNFVAGTAVLLAVWLGKVLIQGPPPGELPSEWWFYLGGPMGCVFIGLGA